Protein 4GYT (pdb70)

Radius of gyration: 22.04 Å; Cα contacts (8 Å, |Δi|>4): 494; chains: 2; bounding box: 44×70×43 Å

Sequence (354 aa):
SLHLPKYDDFVQSISVLALTMSGSELHGIMCGYLCAGADSSQGEAYIRALLNNKKDEQSRNALLSMFSVFSISQQQQMNNFDFEFEMLLPDDDESLVTRAQAFSEWCEGFTQGLTIAGVGMEQFYEEESQDALQHLMMEFAELDCCESLEVGEEDERALMEVSEYTRMMAVLRLHSDLVLHESLHLPKYDDFVQSISVLALTMSGSELHGIMCGYLCAGADSQGEAYIRALLNNKKDEQSRNALLSMFSVFSISQQQQMNNFDFEFEMLLPDDDESLVTRAQAFSEWCEGFTQGLTIAGVGMEQFYEEEESQDALQHLMEFAELDCESLEVGEEDERALMEVSEYTRMAVLRRLHSDLVLHE

InterPro domains:
  IPR011978 YgfB-like [PF03695] (15-178)
  IPR011978 YgfB-like [TIGR02292] (11-176)
  IPR036255 YgfB-like superfamily [G3DSA:1.20.120.740] (1-193)
  IPR036255 YgfB-like superfamily [SSF101327] (11-178)

CATH classification: 1.20.120.740

B-factor: mean 43.67, std 18.38, range [17.99, 118.32]

Secondary structure (DSSP, 8-state):
---PPPHHHHHHHHGGG--SS-HHHHHHHHHHHHHTT-HHHHHHHHHHTTTT--SHHHHHHHHHHHHHHHHHHHHHH-TTS--------TTS-HHHHHHHHHHHHHHHHHHHHHTT--GGG-S-HHHHHHHHHHHHHTT--TTT--SSHHHHHHHHHHHHHHHHHHHHHHHHHHH--/---PPPHHHHHHHTGGG--SS-HHHHHHHHHHHHHHT-HHHHHHHHHHTTTT--SHHHHHHHHHHHHHHHHHHHHHH-TTS--------TTS-HHHHHHHHHHHHHHHHHHHHHTT--GGG--SHHHHHHHHHHHHHHT--SSS--SSHHHHHHHHHHHHHHHHHHHHHHHHHHTT-

Foldseek 3Di:
DFDQDALVVLQVLQVVLVDPAGSLLLQLLLLLCLLLVVLVVSLVVLVVSLVPDDDPSSVSNSVSSVVNSVSQNCCLVPVVHDHDRRFHDPPDDQLRRLLSLLSNLVSNLVNNVVNPDDLVLFDDPLLNVLNVVSVVSNVDDSVVQDDDDVSVVVSVVVSVSNRVSSSVSSCRNVVDD/DFDADALVVLQVLQVVLVDPAGPLLLLLLLLLCLLQVNLVVSLVVLVCSSVPDDDDSSVSNSVSSVVSSVSQNCCLVPPVHDHDRNFHDPVDDQLRRLLSLLSSLVSNLVNNVVSPDDLVLFDDPVLNVLNVVSVVSNVDDSVPQDPDDVSVVVSVVVSVVNRVSSSVSSCRNVVVD

Nearest PDB structures (foldseek):
  4gyt-assembly1_B-2  TM=1.003E+00  e=4.173E-25  Legionella pneumophila subsp. pneumophila str. Philadelphia 1
  1izm-assembly1_A-2  TM=8.006E-01  e=6.031E-06  Haemophilus influenzae
  5d8s-assembly1_H-2  TM=2.651E-01  e=8.304E-01  Pseudomonas aeruginosa PAO1
  7viu-assembly1_A  TM=1.718E-01  e=1.168E+00  Equus caballus
  8w8z-assembly1_A  TM=2.093E-01  e=3.247E+00  Escherichia coli

Structure (mmCIF, N/CA/C/O backbone):
data_4GYT
#
_entry.id   4GYT
#
_cell.length_a   51.847
_cell.length_b   85.872
_cell.length_c   103.845
_cell.angle_alpha   90.00
_cell.angle_beta   90.00
_cell.angle_gamma   90.00
#
_symmetry.space_group_name_H-M   'P 21 21 21'
#
loop_
_entity.id
_entity.type
_entity.pdbx_description
1 polymer 'uncharacterized protein'
2 non-polymer 'SODIUM ION'
3 water water
#
loop_
_atom_site.group_PDB
_atom_site.id
_atom_site.type_symbol
_atom_site.label_atom_id
_atom_site.label_alt_id
_atom_site.label_comp_id
_atom_site.label_asym_id
_atom_site.label_entity_id
_atom_site.label_seq_id
_atom_site.pdbx_PDB_ins_code
_atom_site.Cartn_x
_atom_site.Cartn_y
_atom_site.Cartn_z
_atom_site.occupancy
_atom_site.B_iso_or_equiv
_atom_site.auth_seq_id
_atom_site.auth_comp_id
_atom_site.auth_asym_id
_atom_site.auth_atom_id
_atom_site.pdbx_PDB_model_num
ATOM 1 N N . SER A 1 8 ? 14.763 45.903 30.850 1.00 60.43 7 SER A N 1
ATOM 2 C CA . SER A 1 8 ? 14.813 45.351 29.505 1.00 57.31 7 SER A CA 1
ATOM 3 C C . SER A 1 8 ? 15.436 43.951 29.535 1.00 63.74 7 SER A C 1
ATOM 4 O O . SER A 1 8 ? 15.889 43.484 30.583 1.00 65.38 7 SER A O 1
ATOM 7 N N . LEU A 1 9 ? 15.452 43.287 28.385 1.00 58.59 8 LEU A N 1
ATOM 8 C CA . LEU A 1 9 ? 15.950 41.914 28.285 1.00 56.00 8 LEU A CA 1
ATOM 9 C C . LEU A 1 9 ? 16.163 41.570 26.833 1.00 49.59 8 LEU A C 1
ATOM 10 O O . LEU A 1 9 ? 15.197 41.348 26.094 1.00 51.85 8 LEU A O 1
ATOM 15 N N . HIS A 1 10 ? 17.423 41.464 26.438 1.00 42.06 9 HIS A N 1
ATOM 16 C CA . HIS A 1 10 ? 17.779 41.378 25.024 1.00 37.33 9 HIS A CA 1
ATOM 17 C C . HIS A 1 10 ? 18.418 40.073 24.571 1.00 36.51 9 HIS A C 1
ATOM 18 O O . HIS A 1 10 ? 19.101 39.399 25.328 1.00 41.69 9 HIS A O 1
ATOM 25 N N . LEU A 1 11 ? 18.166 39.719 23.316 1.00 30.72 10 LEU A N 1
ATOM 26 C CA . LEU A 1 11 ? 18.786 38.554 22.705 1.00 32.47 10 LEU A CA 1
ATOM 27 C C . LEU A 1 11 ? 20.289 38.804 22.638 1.00 32.53 10 LEU A C 1
ATOM 28 O O . LEU A 1 11 ? 20.713 39.950 22.636 1.00 32.82 10 LEU A O 1
ATOM 33 N N . PRO A 1 12 ? 21.091 37.736 22.585 1.00 31.45 11 PRO A N 1
ATOM 34 C CA . PRO A 1 12 ? 22.539 37.916 22.375 1.00 35.87 11 PRO A CA 1
ATOM 35 C C . PRO A 1 12 ? 22.843 38.473 20.969 1.00 34.48 11 PRO A C 1
ATOM 36 O O . PRO A 1 12 ? 21.980 38.370 20.084 1.00 34.24 11 PRO A O 1
ATOM 40 N N . LYS A 1 13 ? 24.058 38.990 20.756 1.00 34.72 12 LYS A N 1
ATOM 41 C CA . LYS A 1 13 ? 24.491 39.435 19.429 1.00 35.65 12 LYS A CA 1
ATOM 42 C C . LYS A 1 13 ? 24.366 38.257 18.444 1.00 34.84 12 LYS A C 1
ATOM 43 O O . LYS A 1 13 ? 24.555 37.093 18.817 1.00 32.48 12 LYS A O 1
ATOM 49 N N . TYR A 1 14 ? 24.052 38.548 17.192 1.00 35.86 13 TYR A N 1
ATOM 50 C CA . TYR A 1 14 ? 23.752 37.480 16.232 1.00 35.36 13 TYR A CA 1
ATOM 51 C C . TYR A 1 14 ? 24.966 36.559 16.079 1.00 33.12 13 TYR A C 1
ATOM 52 O O . TYR A 1 14 ? 24.839 35.329 16.174 1.00 33.42 13 TYR A O 1
ATOM 61 N N . ASP A 1 15 ? 26.134 37.147 15.839 1.00 35.39 14 ASP A N 1
ATOM 62 C CA . ASP A 1 15 ? 27.352 36.353 15.601 1.00 40.45 14 ASP A CA 1
ATOM 63 C C . ASP A 1 15 ? 27.801 35.563 16.839 1.00 40.65 14 ASP A C 1
ATOM 64 O O . ASP A 1 15 ? 28.383 34.483 16.704 1.00 39.92 14 ASP A O 1
ATOM 69 N N . ASP A 1 16 ? 27.525 36.073 18.038 1.00 38.91 15 ASP A N 1
ATOM 70 C CA . ASP A 1 16 ? 27.804 35.293 19.241 1.00 36.35 15 ASP A CA 1
ATOM 71 C C . ASP A 1 16 ? 26.933 34.052 19.243 1.00 33.59 15 ASP A C 1
ATOM 72 O O . ASP A 1 16 ? 27.410 32.940 19.497 1.00 36.64 15 ASP A O 1
ATOM 77 N N . PHE A 1 17 ? 25.654 34.213 18.960 1.00 33.27 16 PHE A N 1
ATOM 78 C CA . PHE A 1 17 ? 24.789 33.058 18.942 1.00 33.29 16 PHE A CA 1
ATOM 79 C C . PHE A 1 17 ? 25.255 32.037 17.893 1.00 37.86 16 PHE A C 1
ATOM 80 O O . PHE A 1 17 ? 25.380 30.843 18.184 1.00 33.94 16 PHE A O 1
ATOM 88 N N . VAL A 1 18 ? 25.520 32.510 16.685 1.00 30.29 17 VAL A N 1
ATOM 89 C CA . VAL A 1 18 ? 25.915 31.631 15.607 1.00 34.63 17 VAL A CA 1
ATOM 90 C C . VAL A 1 18 ? 27.170 30.819 15.961 1.00 39.46 17 VAL A C 1
ATOM 91 O O . VAL A 1 18 ? 27.184 29.588 15.808 1.00 36.37 17 VAL A O 1
ATOM 95 N N . GLN A 1 19 ? 28.185 31.488 16.488 1.00 42.81 18 GLN A N 1
ATOM 96 C CA . GLN A 1 19 ? 29.382 30.798 16.976 1.00 45.72 18 GLN A CA 1
ATOM 97 C C . GLN A 1 19 ? 29.054 29.783 18.079 1.00 39.44 18 GLN A C 1
ATOM 98 O O . GLN A 1 19 ? 29.641 28.697 18.142 1.00 40.53 18 GLN A O 1
ATOM 104 N N . SER A 1 20 ? 28.119 30.120 18.954 1.00 37.28 19 SER A N 1
ATOM 105 C CA . SER A 1 20 ? 27.866 29.249 20.088 1.00 35.21 19 SER A CA 1
ATOM 106 C C . SER A 1 20 ? 27.193 27.959 19.626 1.00 39.13 19 SER A C 1
ATOM 107 O O . SER A 1 20 ? 27.221 26.969 20.356 1.00 33.46 19 SER A O 1
ATOM 110 N N . ILE A 1 21 ? 26.584 27.954 18.434 1.00 35.21 20 ILE A N 1
ATOM 111 C CA . ILE A 1 21 ? 25.965 26.707 17.929 1.00 36.75 20 ILE A CA 1
ATOM 112 C C . ILE A 1 21 ? 26.714 26.041 16.767 1.00 39.90 20 ILE A C 1
ATOM 113 O O . ILE A 1 21 ? 26.240 25.024 16.197 1.00 39.44 20 ILE A O 1
ATOM 118 N N . SER A 1 22 ? 27.876 26.593 16.419 1.00 37.95 21 SER A N 1
ATOM 119 C CA . SER A 1 22 ? 28.583 26.132 15.227 1.00 44.21 21 SER A CA 1
ATOM 120 C C . SER A 1 22 ? 28.956 24.659 15.344 1.00 43.97 21 SER A C 1
ATOM 121 O O . SER A 1 22 ? 28.859 23.904 14.370 1.00 39.47 21 SER A O 1
ATOM 124 N N . VAL A 1 23 ? 29.371 24.248 16.537 1.00 40.77 22 VAL A N 1
ATOM 125 C CA . VAL A 1 23 ? 29.801 22.873 16.726 1.00 47.08 22 VAL A CA 1
ATOM 126 C C . VAL A 1 23 ? 28.708 21.864 16.352 1.00 44.37 22 VAL A C 1
ATOM 127 O O . VAL A 1 23 ? 29.016 20.737 15.961 1.00 41.22 22 VAL A O 1
ATOM 131 N N . LEU A 1 24 ? 27.444 22.264 16.459 1.00 41.03 23 LEU A N 1
ATOM 132 C CA . LEU A 1 24 ? 26.343 21.364 16.151 1.00 37.46 23 LEU A CA 1
ATOM 133 C C . LEU A 1 24 ? 26.224 21.073 14.661 1.00 41.67 23 LEU A C 1
ATOM 134 O O . LEU A 1 24 ? 25.424 20.224 14.259 1.00 37.32 23 LEU A O 1
ATOM 139 N N . ALA A 1 25 ? 27.000 21.785 13.849 1.00 39.55 24 ALA A N 1
ATOM 140 C CA . ALA A 1 25 ? 26.905 21.678 12.401 1.00 41.03 24 ALA A CA 1
ATOM 141 C C . ALA A 1 25 ? 25.464 21.557 11.941 1.00 37.62 24 ALA A C 1
ATOM 142 O O . ALA A 1 25 ? 25.113 20.642 11.225 1.00 40.42 24 ALA A O 1
ATOM 144 N N . LEU A 1 26 ? 24.621 22.492 12.338 1.00 34.75 25 LEU A N 1
ATOM 145 C CA . LEU A 1 26 ? 23.230 22.472 11.905 1.00 35.72 25 LEU A CA 1
ATOM 146 C C . LEU A 1 26 ? 23.097 22.819 10.442 1.00 40.31 25 LEU A C 1
ATOM 147 O O . LEU A 1 26 ? 23.969 23.464 9.856 1.00 41.95 25 LEU A O 1
ATOM 152 N N . THR A 1 27 ? 21.965 22.399 9.882 1.00 48.92 26 THR A N 1
ATOM 153 C CA . THR A 1 27 ? 21.645 22.603 8.472 1.00 59.34 26 THR A CA 1
ATOM 154 C C . THR A 1 27 ? 20.986 23.971 8.201 1.00 52.57 26 THR A C 1
ATOM 155 O O . THR A 1 27 ? 20.590 24.255 7.091 1.00 50.78 26 THR A O 1
ATOM 159 N N . MET A 1 28 ? 20.824 24.795 9.213 1.00 44.45 27 MET A N 1
ATOM 160 C CA . MET A 1 28 ? 20.066 26.024 9.018 1.00 34.83 27 MET A CA 1
ATOM 161 C C . MET A 1 28 ? 20.778 27.178 9.696 1.00 32.60 27 MET A C 1
ATOM 162 O O . MET A 1 28 ? 21.689 26.983 10.476 1.00 34.93 27 MET A O 1
ATOM 167 N N . SER A 1 29 ? 20.349 28.387 9.386 1.00 32.65 28 SER A N 1
ATOM 168 C CA . SER A 1 29 ? 20.977 29.579 9.941 1.00 29.85 28 SER A CA 1
ATOM 169 C C . SER A 1 29 ? 20.488 29.822 11.368 1.00 26.32 28 SER A C 1
ATOM 170 O O . SER A 1 29 ? 19.466 29.262 11.810 1.00 23.76 28 SER A O 1
ATOM 173 N N . GLY A 1 30 ? 21.243 30.627 12.118 1.00 28.57 29 GLY A N 1
ATOM 174 C CA . GLY A 1 30 ? 20.777 31.100 13.408 1.00 27.02 29 GLY A CA 1
ATOM 175 C C . GLY A 1 30 ? 19.382 31.683 13.343 1.00 26.53 29 GLY A C 1
ATOM 176 O O . GLY A 1 30 ? 18.549 31.437 14.238 1.00 26.28 29 GLY A O 1
ATOM 177 N N . SER A 1 31 ? 19.135 32.480 12.304 1.00 24.43 30 SER A N 1
ATOM 178 C CA . SER A 1 31 ? 17.846 33.135 12.134 1.00 23.01 30 SER A CA 1
ATOM 179 C C . SER A 1 31 ? 16.762 32.112 11.893 1.00 21.71 30 SER A C 1
ATOM 180 O O . SER A 1 31 ? 15.697 32.222 12.467 1.00 24.27 30 SER A O 1
ATOM 183 N N . GLU A 1 32 ? 17.014 31.100 11.065 1.00 22.86 31 GLU A N 1
ATOM 184 C CA . GLU A 1 32 ? 15.996 30.083 10.840 1.00 24.76 31 GLU A CA 1
ATOM 185 C C . GLU A 1 32 ? 15.673 29.383 12.128 1.00 27.27 31 GLU A C 1
ATOM 186 O O . GLU A 1 32 ? 14.490 29.122 12.439 1.00 24.66 31 GLU A O 1
ATOM 192 N N . LEU A 1 33 ? 16.721 29.063 12.878 1.00 27.17 32 LEU A N 1
ATOM 193 C CA . LEU A 1 33 ? 16.557 28.385 14.133 1.00 22.44 32 LEU A CA 1
ATOM 194 C C . LEU A 1 33 ? 15.747 29.239 15.105 1.00 23.32 32 LEU A C 1
ATOM 195 O O . LEU A 1 33 ? 14.842 28.757 15.767 1.00 23.16 32 LEU A O 1
ATOM 200 N N . HIS A 1 34 ? 16.047 30.527 15.179 1.00 22.67 33 HIS A N 1
ATOM 201 C CA . HIS A 1 34 ? 15.270 31.374 16.037 1.00 24.89 33 HIS A CA 1
ATOM 202 C C . HIS A 1 34 ? 13.800 31.450 15.580 1.00 21.89 33 HIS A C 1
ATOM 203 O O . HIS A 1 34 ? 12.905 31.449 16.419 1.00 20.31 33 HIS A O 1
ATOM 210 N N . GLY A 1 35 ? 13.551 31.511 14.276 1.00 23.89 34 GLY A N 1
ATOM 211 C CA . GLY A 1 35 ? 12.189 31.496 13.745 1.00 23.57 34 GLY A CA 1
ATOM 212 C C . GLY A 1 35 ? 11.454 30.226 14.180 1.00 26.54 34 GLY A C 1
ATOM 213 O O . GLY A 1 35 ? 10.299 30.267 14.599 1.00 20.29 34 GLY A O 1
ATOM 214 N N . ILE A 1 36 ? 12.123 29.094 14.090 1.00 22.75 35 ILE A N 1
ATOM 215 C CA . ILE A 1 36 ? 11.533 27.841 14.587 1.00 22.34 35 ILE A CA 1
ATOM 216 C C . ILE A 1 36 ? 11.119 27.911 16.071 1.00 21.40 35 ILE A C 1
ATOM 217 O O . ILE A 1 36 ? 9.974 27.593 16.430 1.00 20.72 35 ILE A O 1
ATOM 222 N N . MET A 1 37 ? 12.033 28.381 16.919 1.00 21.60 36 MET A N 1
ATOM 223 C CA . MET A 1 37 ? 11.760 28.541 18.335 1.00 22.59 36 MET A CA 1
ATOM 224 C C . MET A 1 37 ? 10.534 29.410 18.542 1.00 20.12 36 MET A C 1
ATOM 225 O O . MET A 1 37 ? 9.678 29.110 19.395 1.00 22.23 36 MET A O 1
ATOM 230 N N . CYS A 1 38 ? 10.460 30.514 17.798 1.00 20.26 37 CYS A N 1
ATOM 231 C CA . CYS A 1 38 ? 9.377 31.463 17.982 1.00 19.01 37 CYS A CA 1
ATOM 232 C C . CYS A 1 38 ? 8.023 30.922 17.484 1.00 18.01 37 CYS A C 1
ATOM 233 O O . CYS A 1 38 ? 6.973 31.313 17.984 1.00 24.10 37 CYS A O 1
ATOM 236 N N . GLY A 1 39 ? 8.081 30.043 16.495 1.00 19.39 38 GLY A N 1
ATOM 237 C CA . GLY A 1 39 ? 6.924 29.271 16.035 1.00 23.19 38 GLY A CA 1
ATOM 238 C C . GLY A 1 39 ? 6.347 28.425 17.157 1.00 27.26 38 GLY A C 1
ATOM 239 O O . GLY A 1 39 ? 5.141 28.473 17.404 1.00 22.65 38 GLY A O 1
ATOM 240 N N . TYR A 1 40 ? 7.191 27.659 17.859 1.00 27.89 39 TYR A N 1
ATOM 241 C CA . TYR A 1 40 ? 6.701 26.869 18.987 1.00 21.78 39 TYR A CA 1
ATOM 242 C C . TYR A 1 40 ? 6.136 27.797 20.055 1.00 23.08 39 TYR A C 1
ATOM 243 O O . TYR A 1 40 ? 5.073 27.536 20.615 1.00 22.47 39 TYR A O 1
ATOM 252 N N . LEU A 1 41 ? 6.853 28.876 20.351 1.00 23.77 40 LEU A N 1
ATOM 253 C CA . LEU A 1 41 ? 6.438 29.773 21.434 1.00 23.67 40 LEU A CA 1
ATOM 254 C C . LEU A 1 41 ? 5.134 30.508 21.094 1.00 21.75 40 LEU A C 1
ATOM 255 O O . LEU A 1 41 ? 4.275 30.692 21.966 1.00 25.02 40 LEU A O 1
ATOM 260 N N . CYS A 1 42 ? 5.023 30.973 19.852 1.00 22.24 41 CYS A N 1
ATOM 261 C CA . CYS A 1 42 ? 3.766 31.601 19.374 1.00 26.35 41 CYS A CA 1
ATOM 262 C C . CYS A 1 42 ? 2.577 30.648 19.611 1.00 27.17 41 CYS A C 1
ATOM 263 O O . CYS A 1 42 ? 1.560 31.060 20.116 1.00 28.55 41 CYS A O 1
ATOM 266 N N . ALA A 1 43 ? 2.752 29.365 19.322 1.00 27.64 42 ALA A N 1
ATOM 267 C CA . ALA A 1 43 ? 1.669 28.386 19.481 1.00 30.62 42 ALA A CA 1
ATOM 268 C C . ALA A 1 43 ? 1.461 28.005 20.926 1.00 27.75 42 ALA A C 1
ATOM 269 O O . ALA A 1 43 ? 0.561 27.252 21.208 1.00 32.16 42 ALA A O 1
ATOM 271 N N . GLY A 1 44 ? 2.278 28.530 21.834 1.00 28.38 43 GLY A N 1
ATOM 272 C CA . GLY A 1 44 ? 2.247 28.113 23.221 1.00 31.45 43 GLY A CA 1
ATOM 273 C C . GLY A 1 44 ? 2.728 26.671 23.420 1.00 33.45 43 GLY A C 1
ATOM 274 O O . GLY A 1 44 ? 2.379 26.022 24.402 1.00 31.38 43 GLY A O 1
ATOM 275 N N . ALA A 1 45 ? 3.509 26.144 22.477 1.00 27.94 44 ALA A N 1
ATOM 276 C CA . ALA A 1 45 ? 4.047 24.797 22.627 1.00 27.71 44 ALA A CA 1
ATOM 277 C C . ALA A 1 45 ? 5.466 24.866 23.186 1.00 31.21 44 ALA A C 1
ATOM 278 O O . ALA A 1 45 ? 6.432 24.388 22.560 1.00 26.80 44 ALA A O 1
ATOM 280 N N . ASP A 1 46 ? 5.571 25.447 24.380 1.00 24.08 45 ASP A N 1
ATOM 281 C CA . ASP A 1 46 ? 6.865 25.728 25.017 1.00 27.70 45 ASP A CA 1
ATOM 282 C C . ASP A 1 46 ? 7.673 24.444 25.248 1.00 30.06 45 ASP A C 1
ATOM 283 O O . ASP A 1 46 ? 8.845 24.347 24.860 1.00 24.09 45 ASP A O 1
ATOM 288 N N A SER A 1 47 ? 7.036 23.456 25.851 0.61 27.58 46 SER A N 1
ATOM 289 N N B SER A 1 47 ? 7.069 23.459 25.900 0.39 27.83 46 SER A N 1
ATOM 290 C CA A SER A 1 47 ? 7.720 22.209 26.192 0.61 27.03 46 SER A CA 1
ATOM 291 C CA B SER A 1 47 ? 7.794 22.219 26.173 0.39 27.23 46 SER A CA 1
ATOM 292 C C A SER A 1 47 ? 8.163 21.431 24.943 0.61 26.46 46 SER A C 1
ATOM 293 C C B SER A 1 47 ? 8.273 21.594 24.861 0.39 26.59 46 SER A C 1
ATOM 294 O O A SER A 1 47 ? 9.189 20.772 24.952 0.61 29.71 46 SER A O 1
ATOM 295 O O B SER A 1 47 ? 9.426 21.206 24.739 0.39 31.76 46 SER A O 1
ATOM 300 N N . GLN A 1 48 ? 7.393 21.549 23.870 1.00 23.01 47 GLN A N 1
ATOM 301 C CA . GLN A 1 48 ? 7.720 20.968 22.585 1.00 25.37 47 GLN A CA 1
ATOM 302 C C . GLN A 1 48 ? 8.882 21.654 21.929 1.00 25.53 47 GLN A C 1
ATOM 303 O O . GLN A 1 48 ? 9.728 20.989 21.295 1.00 27.05 47 GLN A O 1
ATOM 309 N N . GLY A 1 49 ? 8.970 22.973 22.097 1.00 25.44 48 GLY A N 1
ATOM 310 C CA . GLY A 1 49 ? 10.126 23.676 21.630 1.00 17.99 48 GLY A CA 1
ATOM 311 C C . GLY A 1 49 ? 11.398 23.239 22.337 1.00 18.37 48 GLY A C 1
ATOM 312 O O . GLY A 1 49 ? 12.464 23.100 21.700 1.00 21.67 48 GLY A O 1
ATOM 313 N N . GLU A 1 50 ? 11.308 23.044 23.638 1.00 19.34 49 GLU A N 1
ATOM 314 C CA . GLU A 1 50 ? 12.458 22.635 24.439 1.00 26.04 49 GLU A CA 1
ATOM 315 C C . GLU A 1 50 ? 12.936 21.257 24.018 1.00 24.49 49 GLU A C 1
ATOM 316 O O . GLU A 1 50 ? 14.134 20.993 23.959 1.00 23.52 49 GLU A O 1
ATOM 322 N N . ALA A 1 51 ? 11.988 20.376 23.763 1.00 25.03 50 ALA A N 1
ATOM 323 C CA . ALA A 1 51 ? 12.289 19.025 23.321 1.00 28.85 50 ALA A CA 1
ATOM 324 C C . ALA A 1 51 ? 12.973 19.059 21.963 1.00 28.91 50 ALA A C 1
ATOM 325 O O . ALA A 1 51 ? 13.918 18.315 21.726 1.00 27.90 50 ALA A O 1
ATOM 327 N N . TYR A 1 52 ? 12.532 19.942 21.082 1.00 25.27 51 TYR A N 1
ATOM 328 C CA . TYR A 1 52 ? 13.155 20.086 19.769 1.00 23.17 51 TYR A CA 1
ATOM 329 C C . TYR A 1 52 ? 14.623 20.531 19.879 1.00 27.44 51 TYR A C 1
ATOM 330 O O . TYR A 1 52 ? 15.526 19.992 19.223 1.00 27.79 51 TYR A O 1
ATOM 339 N N . ILE A 1 53 ? 14.866 21.493 20.745 1.00 25.50 52 ILE A N 1
ATOM 340 C CA . ILE A 1 53 ? 16.215 21.955 20.973 1.00 22.79 52 ILE A CA 1
ATOM 341 C C . ILE A 1 53 ? 17.072 20.839 21.517 1.00 21.73 52 ILE A C 1
ATOM 342 O O . ILE A 1 53 ? 18.171 20.642 21.024 1.00 26.65 52 ILE A O 1
ATOM 347 N N . ARG A 1 54 ? 16.579 20.092 22.510 1.00 28.80 53 ARG A N 1
ATOM 348 C CA . ARG A 1 54 ? 17.315 18.931 23.001 1.00 31.32 53 ARG A CA 1
ATOM 349 C C . ARG A 1 54 ? 17.677 17.978 21.857 1.00 31.07 53 ARG A C 1
ATOM 350 O O . ARG A 1 54 ? 18.799 17.480 21.760 1.00 32.42 53 ARG A O 1
ATOM 358 N N . ALA A 1 55 ? 16.705 17.724 20.992 1.00 29.35 54 ALA A N 1
ATOM 359 C CA . ALA A 1 55 ? 16.885 16.765 19.908 1.00 29.06 54 ALA A CA 1
ATOM 360 C C . ALA A 1 55 ? 17.962 17.178 18.927 1.00 28.20 54 ALA A C 1
ATOM 361 O O . ALA A 1 55 ? 18.599 16.309 18.333 1.00 28.89 54 ALA A O 1
ATOM 363 N N . LEU A 1 56 ? 18.206 18.494 18.766 1.00 28.89 55 LEU A N 1
ATOM 364 C CA . LEU A 1 56 ? 19.238 18.949 17.854 1.00 28.12 55 LEU A CA 1
ATOM 365 C C . LEU A 1 56 ? 20.594 18.443 18.291 1.00 31.35 55 LEU A C 1
ATOM 366 O O . LEU A 1 56 ? 21.529 18.431 17.502 1.00 31.92 55 LEU A O 1
ATOM 371 N N . LEU A 1 57 ? 20.747 18.033 19.547 1.00 36.55 56 LEU A N 1
ATOM 372 C CA . LEU A 1 57 ? 22.066 17.518 19.936 1.00 34.11 56 LEU A CA 1
ATOM 373 C C . LEU A 1 57 ? 22.322 16.080 19.486 1.00 35.28 56 LEU A C 1
ATOM 374 O O . LEU A 1 57 ? 23.414 15.585 19.633 1.00 38.95 56 LEU A O 1
ATOM 379 N N . ASN A 1 58 ? 21.315 15.409 18.937 1.00 36.01 57 ASN A N 1
ATOM 380 C CA . ASN A 1 58 ? 21.414 13.987 18.636 1.00 37.25 57 ASN A CA 1
ATOM 381 C C . ASN A 1 58 ? 22.167 13.187 19.717 1.00 40.29 57 ASN A C 1
ATOM 382 O O . ASN A 1 58 ? 23.133 12.484 19.443 1.00 49.70 57 ASN A O 1
ATOM 387 N N . ASN A 1 59 ? 21.673 13.291 20.949 1.00 44.41 58 ASN A N 1
ATOM 388 C CA . ASN A 1 59 ? 22.216 12.580 22.095 1.00 50.55 58 ASN A CA 1
ATOM 389 C C . ASN A 1 59 ? 23.664 12.865 22.456 1.00 45.48 58 ASN A C 1
ATOM 390 O O . ASN A 1 59 ? 24.197 12.195 23.338 1.00 51.73 58 ASN A O 1
ATOM 395 N N . LYS A 1 60 ? 24.321 13.822 21.814 1.00 41.95 59 LYS A N 1
ATOM 396 C CA . LYS A 1 60 ? 25.750 14.018 22.104 1.00 47.40 59 LYS A CA 1
ATOM 397 C C . LYS A 1 60 ? 25.896 14.653 23.467 1.00 44.86 59 LYS A C 1
ATOM 398 O O . LYS A 1 60 ? 25.080 15.489 23.855 1.00 43.68 59 LYS A O 1
ATOM 404 N N . LYS A 1 61 ? 26.936 14.286 24.189 1.00 57.40 60 LYS A N 1
ATOM 405 C CA . LYS A 1 61 ? 27.066 14.706 25.586 1.00 63.00 60 LYS A CA 1
ATOM 406 C C . LYS A 1 61 ? 28.375 15.420 25.937 1.00 65.02 60 LYS A C 1
ATOM 407 O O . LYS A 1 61 ? 28.587 15.782 27.090 1.00 69.12 60 LYS A O 1
ATOM 413 N N . ASP A 1 62 ? 29.243 15.637 24.957 1.00 55.97 61 ASP A N 1
ATOM 414 C CA . ASP A 1 62 ? 30.487 16.378 25.200 1.00 57.56 61 ASP A CA 1
ATOM 415 C C . ASP A 1 62 ? 30.191 17.834 25.604 1.00 57.56 61 ASP A C 1
ATOM 416 O O . ASP A 1 62 ? 29.063 18.317 25.448 1.00 55.26 61 ASP A O 1
ATOM 421 N N . GLU A 1 63 ? 31.225 18.525 26.084 1.00 53.21 62 GLU A N 1
ATOM 422 C CA . GLU A 1 63 ? 31.101 19.849 26.681 1.00 56.47 62 GLU A CA 1
ATOM 423 C C . GLU A 1 63 ? 30.729 20.941 25.673 1.00 51.34 62 GLU A C 1
ATOM 424 O O . GLU A 1 63 ? 29.970 21.861 26.003 1.00 49.71 62 GLU A O 1
ATOM 430 N N . GLN A 1 64 ? 31.275 20.865 24.459 1.00 47.39 63 GLN A N 1
ATOM 431 C CA . GLN A 1 64 ? 30.922 21.817 23.412 1.00 50.04 63 GLN A CA 1
ATOM 432 C C . GLN A 1 64 ? 29.433 21.714 23.066 1.00 42.61 63 GLN A C 1
ATOM 433 O O . GLN A 1 64 ? 28.691 22.696 23.089 1.00 46.41 63 GLN A O 1
ATOM 439 N N . SER A 1 65 ? 28.995 20.502 22.744 1.00 40.71 64 SER A N 1
ATOM 440 C CA . SER A 1 65 ? 27.593 20.271 22.450 1.00 39.06 64 SER A CA 1
ATOM 441 C C . SER A 1 65 ? 26.730 20.747 23.606 1.00 39.24 64 SER A C 1
ATOM 442 O O . SER A 1 65 ? 25.690 21.381 23.409 1.00 37.27 64 SER A O 1
ATOM 445 N N . ARG A 1 66 ? 27.163 20.430 24.818 1.00 43.07 65 ARG A N 1
ATOM 446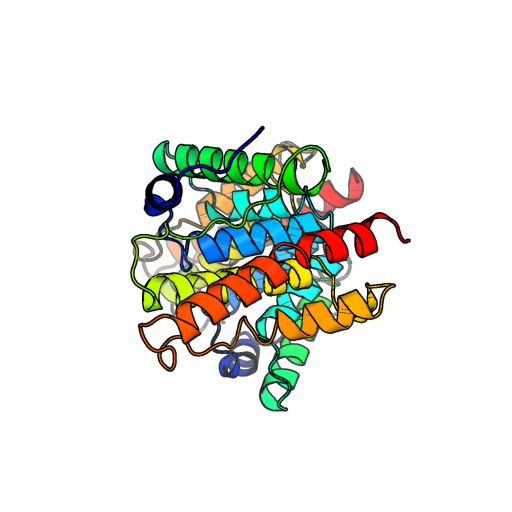 C CA . ARG A 1 66 ? 26.443 20.850 26.007 1.00 43.55 65 ARG A CA 1
ATOM 447 C C . ARG A 1 66 ? 26.378 22.378 26.096 1.00 42.04 65 ARG A C 1
ATOM 448 O O . ARG A 1 66 ? 25.333 22.932 26.433 1.00 42.12 65 ARG A O 1
ATOM 456 N N . ASN A 1 67 ? 27.476 23.065 25.790 1.00 37.24 66 ASN A N 1
ATOM 457 C CA . ASN A 1 67 ? 27.481 24.523 25.879 1.00 36.03 66 ASN A CA 1
ATOM 458 C C . ASN A 1 67 ? 26.577 25.114 24.806 1.00 38.00 66 ASN A C 1
ATOM 459 O O . ASN A 1 67 ? 25.860 26.101 25.046 1.00 46.96 66 ASN A O 1
ATOM 464 N N . ALA A 1 68 ? 26.566 24.481 23.635 1.00 37.30 67 ALA A N 1
ATOM 465 C CA . ALA A 1 68 ? 25.627 24.855 22.595 1.00 31.76 67 ALA A CA 1
ATOM 466 C C . ALA A 1 68 ? 24.168 24.759 23.066 1.00 33.79 67 ALA A C 1
ATOM 467 O O . ALA A 1 68 ? 23.342 25.656 22.786 1.00 29.78 67 ALA A O 1
ATOM 469 N N . LEU A 1 69 ? 23.854 23.694 23.793 1.00 29.67 68 LEU A N 1
ATOM 470 C CA . LEU A 1 69 ? 22.497 23.444 24.250 1.00 30.48 68 LEU A CA 1
ATOM 471 C C . LEU A 1 69 ? 22.117 24.549 25.223 1.00 34.85 68 LEU A C 1
ATOM 472 O O . LEU A 1 69 ? 21.001 25.076 25.174 1.00 28.38 68 LEU A O 1
ATOM 477 N N . LEU A 1 70 ? 23.038 24.900 26.104 1.00 34.94 69 LEU A N 1
ATOM 478 C CA . LEU A 1 70 ? 22.751 25.905 27.119 1.00 31.51 69 LEU A CA 1
ATOM 479 C C . LEU A 1 70 ? 22.499 27.258 26.446 1.00 34.18 69 LEU A C 1
ATOM 480 O O . LEU A 1 70 ? 21.622 28.019 26.857 1.00 30.41 69 LEU A O 1
ATOM 485 N N . SER A 1 71 ? 23.235 27.538 25.383 1.00 26.42 70 SER A N 1
ATOM 486 C CA . SER A 1 71 ? 23.038 28.782 24.668 1.00 34.23 70 SER A CA 1
ATOM 487 C C . SER A 1 71 ? 21.673 28.858 23.953 1.00 31.41 70 SER A C 1
ATOM 488 O O . SER A 1 71 ? 21.001 29.907 23.989 1.00 27.09 70 SER A O 1
ATOM 491 N N . MET A 1 72 ? 21.256 27.765 23.313 1.00 24.64 71 MET A N 1
ATOM 492 C CA . MET A 1 72 ? 19.969 27.695 22.656 1.00 23.37 71 MET A CA 1
ATOM 493 C C . MET A 1 72 ? 18.838 27.840 23.682 1.00 29.25 71 MET A C 1
ATOM 494 O O . MET A 1 72 ? 17.851 28.559 23.425 1.00 29.40 71 MET A O 1
ATOM 499 N N . PHE A 1 73 ? 18.981 27.178 24.832 1.00 28.03 72 PHE A N 1
ATOM 500 C CA . PHE A 1 73 ? 18.016 27.344 25.937 1.00 28.45 72 PHE A CA 1
ATOM 501 C C . PHE A 1 73 ? 17.932 28.787 26.456 1.00 28.84 72 PHE A C 1
ATOM 502 O O . PHE A 1 73 ? 16.842 29.258 26.762 1.00 25.75 72 PHE A O 1
ATOM 510 N N . SER A 1 74 ? 19.068 29.469 26.583 1.00 27.42 73 SER A N 1
ATOM 511 C CA . SER A 1 74 ? 19.074 30.876 26.995 1.00 29.32 73 SER A CA 1
ATOM 512 C C . SER A 1 74 ? 18.303 31.743 25.994 1.00 24.13 73 SER A C 1
ATOM 513 O O . SER A 1 74 ? 17.477 32.554 26.370 1.00 27.55 73 SER A O 1
ATOM 516 N N . VAL A 1 75 ? 18.565 31.551 24.710 1.00 27.04 74 VAL A N 1
ATOM 517 C CA . VAL A 1 75 ? 17.801 32.250 23.691 1.00 27.77 74 VAL A CA 1
ATOM 518 C C . VAL A 1 75 ? 16.327 31.906 23.733 1.00 28.28 74 VAL A C 1
ATOM 519 O O . VAL A 1 75 ? 15.476 32.795 23.622 1.00 26.90 74 VAL A O 1
ATOM 523 N N . PHE A 1 76 ? 15.992 30.624 23.878 1.00 25.39 75 PHE A N 1
ATOM 524 C CA . PHE A 1 76 ? 14.579 30.226 23.922 1.00 25.30 75 PHE A CA 1
ATOM 525 C C . PHE A 1 76 ? 13.895 30.924 25.090 1.00 23.35 75 PHE A C 1
ATOM 526 O O . PHE A 1 76 ? 12.760 31.408 24.981 1.00 24.60 75 PHE A O 1
ATOM 534 N N . SER A 1 77 ? 14.582 30.971 26.227 1.00 23.11 76 SER A N 1
ATOM 535 C CA . SER A 1 77 ? 13.978 31.539 27.434 1.00 28.27 76 SER A CA 1
ATOM 536 C C . SER A 1 77 ? 13.804 33.062 27.302 1.00 25.73 76 SER A C 1
ATOM 537 O O . SER A 1 77 ? 12.792 33.598 27.732 1.00 25.25 76 SER A O 1
ATOM 540 N N . ILE A 1 78 ? 14.761 33.752 26.683 1.00 25.70 77 ILE A N 1
ATOM 541 C CA . ILE A 1 78 ? 14.623 35.190 26.425 1.00 27.74 77 ILE A CA 1
ATOM 542 C C . ILE A 1 78 ? 13.432 35.454 25.512 1.00 27.45 77 ILE A C 1
ATOM 543 O O . ILE A 1 78 ? 12.589 36.314 25.825 1.00 26.10 77 ILE A O 1
ATOM 548 N N . SER A 1 79 ? 13.323 34.671 24.425 1.00 25.43 78 SER A N 1
ATOM 549 C CA . SER A 1 79 ? 12.195 34.760 23.505 1.00 23.23 78 SER A CA 1
ATOM 550 C C . SER A 1 79 ? 10.829 34.474 24.144 1.00 22.45 78 SER A C 1
ATOM 551 O O . SER A 1 79 ? 9.836 35.144 23.853 1.00 21.21 78 SER A O 1
ATOM 554 N N A GLN A 1 80 ? 10.804 33.464 24.999 0.52 23.61 79 GLN A N 1
ATOM 555 N N B GLN A 1 80 ? 10.778 33.471 25.008 0.48 23.28 79 GLN A N 1
ATOM 556 C CA A GLN A 1 80 ? 9.626 33.069 25.742 0.52 25.89 79 GLN A CA 1
ATOM 557 C CA B GLN A 1 80 ? 9.551 33.123 25.703 0.48 25.13 79 GLN A CA 1
ATOM 558 C C A GLN A 1 80 ? 9.147 34.254 26.578 0.52 26.32 79 GLN A C 1
ATOM 559 C C B GLN A 1 80 ? 9.123 34.296 26.573 0.48 26.13 79 GLN A C 1
ATOM 560 O O A GLN A 1 80 ? 7.975 34.556 26.606 0.52 24.23 79 GLN A O 1
ATOM 561 O O B GLN A 1 80 ? 7.958 34.625 26.633 0.48 24.11 79 GLN A O 1
ATOM 572 N N . GLN A 1 81 ? 10.073 34.926 27.255 1.00 25.07 80 GLN A N 1
ATOM 573 C CA . GLN A 1 81 ? 9.747 36.068 28.072 1.00 26.03 80 GLN A CA 1
ATOM 574 C C . GLN A 1 81 ? 9.320 37.289 27.241 1.00 25.98 80 GLN A C 1
ATOM 575 O O . GLN A 1 81 ? 8.379 37.981 27.602 1.00 28.90 80 GLN A O 1
ATOM 581 N N . GLN A 1 82 ? 9.993 37.531 26.137 1.00 26.22 81 GLN A N 1
ATOM 582 C CA . GLN A 1 82 ? 9.653 38.656 25.303 1.00 26.85 81 GLN A CA 1
ATOM 583 C C . GLN A 1 82 ? 8.291 38.433 24.681 1.00 26.91 81 GLN A C 1
ATOM 584 O O . GLN A 1 82 ? 7.509 39.340 24.567 1.00 29.59 81 GLN A O 1
ATOM 590 N N . MET A 1 83 ? 7.971 37.205 24.312 1.00 27.76 82 MET A N 1
ATOM 591 C CA . MET A 1 83 ? 6.705 36.980 23.644 1.00 30.10 82 MET A CA 1
ATOM 592 C C . MET A 1 83 ? 5.542 36.947 24.613 1.00 28.03 82 MET A C 1
ATOM 593 O O . MET A 1 83 ? 4.418 37.215 24.209 1.00 29.37 82 MET A O 1
ATOM 598 N N . ASN A 1 84 ? 5.811 36.606 25.875 1.00 23.30 83 ASN A N 1
ATOM 599 C CA . ASN A 1 84 ? 4.779 36.452 26.881 1.00 24.25 83 ASN A CA 1
ATOM 600 C C . ASN A 1 84 ? 4.629 37.615 27.910 1.00 30.25 83 ASN A C 1
ATOM 601 O O . ASN A 1 84 ? 3.763 37.576 28.769 1.00 37.67 83 ASN A O 1
ATOM 606 N N . ASN A 1 85 ? 5.459 38.650 27.790 1.00 27.05 84 ASN A N 1
ATOM 607 C CA . ASN A 1 85 ? 5.421 39.776 28.729 1.00 27.70 84 ASN A CA 1
ATOM 608 C C . ASN A 1 85 ? 5.420 41.076 27.934 1.00 32.25 84 ASN A C 1
ATOM 609 O O . ASN A 1 85 ? 6.413 41.416 27.288 1.00 29.00 84 ASN A O 1
ATOM 614 N N . PHE A 1 86 ? 4.307 41.792 27.950 1.00 29.91 85 PHE A N 1
ATOM 615 C CA . PHE A 1 86 ? 4.221 43.070 27.232 1.00 32.22 85 PHE A CA 1
ATOM 616 C C . PHE A 1 86 ? 5.244 44.112 27.722 1.00 31.38 85 PHE A C 1
ATOM 617 O O . PHE A 1 86 ? 5.488 45.122 27.065 1.00 32.07 85 PHE A O 1
ATOM 625 N N . ASP A 1 87 ? 5.822 43.889 28.891 1.00 35.17 86 ASP A N 1
ATOM 626 C CA . ASP A 1 87 ? 6.798 44.831 29.421 1.00 37.91 86 ASP A CA 1
ATOM 627 C C . ASP A 1 87 ? 8.145 44.697 28.701 1.00 36.00 86 ASP A C 1
ATOM 628 O O . ASP A 1 87 ? 9.012 45.529 28.866 1.00 38.53 86 ASP A O 1
ATOM 633 N N . PHE A 1 88 ? 8.312 43.668 27.878 1.00 32.45 87 PHE A N 1
ATOM 634 C CA . PHE A 1 88 ? 9.582 43.452 27.192 1.00 32.25 87 PHE A CA 1
ATOM 635 C C . PHE A 1 88 ? 9.381 43.426 25.687 1.00 37.46 87 PHE A C 1
ATOM 636 O O . PHE A 1 88 ? 8.570 42.636 25.179 1.00 41.45 87 PHE A O 1
ATOM 644 N N . GLU A 1 89 ? 10.193 44.190 24.968 1.00 31.44 88 GLU A N 1
ATOM 645 C CA . GLU A 1 89 ? 10.149 44.204 23.508 1.00 33.17 88 GLU A CA 1
ATOM 646 C C . GLU A 1 89 ? 10.612 42.886 22.889 1.00 29.59 88 GLU A C 1
ATOM 647 O O . GLU A 1 89 ? 11.694 42.344 23.184 1.00 29.71 88 GLU A O 1
ATOM 653 N N . PHE A 1 90 ? 9.772 42.394 21.996 1.00 28.37 89 PHE A N 1
ATOM 654 C CA . PHE A 1 90 ? 10.051 41.239 21.192 1.00 24.73 89 PHE A CA 1
ATOM 655 C C . PHE A 1 90 ? 11.046 41.508 20.062 1.00 24.56 89 PHE A C 1
ATOM 656 O O . PHE A 1 90 ? 10.908 42.483 19.297 1.00 25.13 89 PHE A O 1
ATOM 664 N N . GLU A 1 91 ? 12.048 40.642 19.948 1.00 25.13 90 GLU A N 1
ATOM 665 C CA . GLU A 1 91 ? 13.108 40.803 18.942 1.00 27.00 90 GLU A CA 1
ATOM 666 C C . GLU A 1 91 ? 13.190 39.575 18.052 1.00 30.25 90 GLU A C 1
ATOM 667 O O . GLU A 1 91 ? 12.945 38.451 18.525 1.00 24.95 90 GLU A O 1
ATOM 673 N N . MET A 1 92 ? 13.550 39.770 16.781 1.00 29.53 91 MET A N 1
ATOM 674 C CA . MET A 1 92 ? 13.881 38.644 15.891 1.00 29.00 91 MET A CA 1
ATOM 675 C C . MET A 1 92 ? 15.396 38.535 15.809 1.00 27.14 91 MET A C 1
ATOM 676 O O . MET A 1 92 ? 16.068 39.527 15.657 1.00 26.06 91 MET A O 1
ATOM 681 N N . LEU A 1 93 ? 15.954 37.332 15.942 1.00 27.11 92 LEU A N 1
ATOM 682 C CA . LEU A 1 93 ? 17.401 37.166 15.913 1.00 28.60 92 LEU A CA 1
ATOM 683 C C . LEU A 1 93 ? 17.924 37.158 14.469 1.00 30.65 92 LEU A C 1
ATOM 684 O O . LEU A 1 93 ? 17.744 36.199 13.702 1.00 26.81 92 LEU A O 1
ATOM 689 N N . LEU A 1 94 ? 18.523 38.287 14.101 1.00 26.22 93 LEU A N 1
ATOM 690 C CA . LEU A 1 94 ? 18.889 38.554 12.720 1.00 25.93 93 LEU A CA 1
ATOM 691 C C . LEU A 1 94 ? 20.270 39.175 12.699 1.00 34.04 93 LEU A C 1
ATOM 692 O O . LEU A 1 94 ? 20.714 39.768 13.685 1.00 27.91 93 LEU A O 1
ATOM 697 N N . PRO A 1 95 ? 20.959 39.086 11.568 1.00 32.71 94 PRO A N 1
ATOM 698 C CA . PRO A 1 95 ? 22.277 39.713 11.535 1.00 31.91 94 PRO A CA 1
ATOM 699 C C . PRO A 1 95 ? 22.249 41.230 11.741 1.00 40.80 94 PRO A C 1
ATOM 700 O O . PRO A 1 95 ? 21.221 41.864 11.463 1.00 32.13 94 PRO A O 1
ATOM 704 N N . ASP A 1 96 ? 23.389 41.790 12.162 1.00 40.42 95 ASP A N 1
ATOM 705 C CA . ASP A 1 96 ? 23.516 43.211 12.475 1.00 41.97 95 ASP A CA 1
ATOM 706 C C . ASP A 1 96 ? 23.326 44.046 11.222 1.00 43.92 95 ASP A C 1
ATOM 707 O O . ASP A 1 96 ? 23.499 43.555 10.103 1.00 36.47 95 ASP A O 1
ATOM 712 N N . ASP A 1 97 ? 23.020 45.329 11.433 1.00 46.38 96 ASP A N 1
ATOM 713 C CA . ASP A 1 97 ? 22.661 46.249 10.348 1.00 43.07 96 ASP A CA 1
ATOM 714 C C . ASP A 1 97 ? 23.799 46.544 9.397 1.00 42.42 96 ASP A C 1
ATOM 715 O O . ASP A 1 97 ? 23.567 46.961 8.269 1.00 59.66 96 ASP A O 1
ATOM 720 N N . ASP A 1 98 ? 25.030 46.325 9.838 1.00 44.11 97 ASP A N 1
ATOM 721 C CA . ASP A 1 98 ? 26.189 46.593 8.992 1.00 49.84 97 ASP A CA 1
ATOM 722 C C . ASP A 1 98 ? 26.520 45.419 8.039 1.00 52.51 97 ASP A C 1
ATOM 723 O O . ASP A 1 98 ? 27.429 45.529 7.221 1.00 50.73 97 ASP A O 1
ATOM 728 N N . GLU A 1 99 ? 25.797 44.302 8.141 1.00 42.27 98 GLU A N 1
ATOM 729 C CA . GLU A 1 99 ? 25.915 43.245 7.130 1.00 45.53 98 GLU A CA 1
ATOM 730 C C . GLU A 1 99 ? 25.245 43.673 5.814 1.00 46.64 98 GLU A C 1
ATOM 731 O O . GLU A 1 99 ? 24.467 44.625 5.785 1.00 47.10 98 GLU A O 1
ATOM 737 N N . SER A 1 100 ? 25.535 42.957 4.730 1.00 46.96 99 SER A N 1
ATOM 738 C CA . SER A 1 100 ? 25.041 43.347 3.408 1.00 43.06 99 SER A CA 1
ATOM 739 C C . SER A 1 100 ? 23.539 43.193 3.349 1.00 40.13 99 SER A C 1
ATOM 740 O O . SER A 1 100 ? 22.939 42.400 4.086 1.00 36.92 99 SER A O 1
ATOM 743 N N . LEU A 1 101 ? 22.932 43.951 2.454 1.00 39.71 100 LEU A N 1
ATOM 744 C CA . LEU A 1 101 ? 21.513 43.856 2.227 1.00 38.56 100 LEU A CA 1
ATOM 745 C C . LEU A 1 101 ? 21.134 42.424 1.880 1.00 40.90 100 LEU A C 1
ATOM 746 O O . LEU A 1 101 ? 20.154 41.914 2.399 1.00 35.60 100 LEU A O 1
ATOM 751 N N . VAL A 1 102 ? 21.901 41.774 1.010 1.00 38.03 101 VAL A N 1
ATOM 752 C CA . VAL A 1 102 ? 21.526 40.436 0.574 1.00 43.16 101 VAL A CA 1
ATOM 753 C C . VAL A 1 102 ? 21.616 39.449 1.751 1.00 40.34 101 VAL A C 1
ATOM 754 O O . VAL A 1 102 ? 20.761 38.584 1.906 1.00 34.16 101 VAL A O 1
ATOM 758 N N . THR A 1 103 ? 22.632 39.590 2.598 1.00 35.55 102 THR A N 1
ATOM 759 C CA . THR A 1 103 ? 22.735 38.724 3.788 1.00 35.66 102 THR A CA 1
ATOM 760 C C . THR A 1 103 ? 21.547 38.931 4.727 1.00 32.53 102 THR A C 1
ATOM 761 O O . THR A 1 103 ? 20.976 37.981 5.255 1.00 31.15 102 THR A O 1
ATOM 765 N N . ARG A 1 104 ? 21.147 40.177 4.903 1.00 32.94 103 ARG A N 1
ATOM 766 C CA . ARG A 1 104 ? 20.103 40.464 5.864 1.00 31.69 103 ARG A CA 1
ATOM 767 C C . ARG A 1 104 ? 18.760 40.012 5.333 1.00 30.89 103 ARG A C 1
ATOM 768 O O . ARG A 1 104 ? 17.965 39.451 6.059 1.00 32.24 103 ARG A O 1
ATOM 776 N N . ALA A 1 105 ? 18.523 40.227 4.051 1.00 31.91 104 ALA A N 1
ATOM 777 C CA . ALA A 1 105 ? 17.274 39.813 3.422 1.00 31.56 104 ALA A CA 1
ATOM 778 C C . ALA A 1 105 ? 17.115 38.293 3.428 1.00 30.66 104 ALA A C 1
ATOM 779 O O . ALA A 1 105 ? 16.044 37.810 3.758 1.00 29.75 104 ALA A O 1
ATOM 781 N N . GLN A 1 106 ? 18.160 37.545 3.060 1.00 40.72 105 GLN A N 1
ATOM 782 C CA . GLN A 1 106 ? 18.105 36.056 3.147 1.00 30.47 105 GLN A CA 1
ATOM 783 C C . GLN A 1 106 ? 17.777 35.607 4.572 1.00 28.91 105 GLN A C 1
ATOM 784 O O . GLN A 1 106 ? 16.946 34.724 4.795 1.00 28.61 105 GLN A O 1
ATOM 790 N N . ALA A 1 107 ? 18.435 36.213 5.551 1.00 28.59 106 ALA A N 1
ATOM 791 C CA . ALA A 1 107 ? 18.220 35.812 6.965 1.00 33.29 106 ALA A CA 1
ATOM 792 C C . ALA A 1 107 ? 16.777 36.076 7.404 1.00 32.44 106 ALA A C 1
ATOM 793 O O . ALA A 1 107 ? 16.166 35.256 8.106 1.00 26.42 106 ALA A O 1
ATOM 795 N N . PHE A 1 108 ? 16.223 37.212 6.967 1.00 28.19 107 PHE A N 1
ATOM 796 C CA . PHE A 1 108 ? 14.835 37.543 7.245 1.00 27.60 107 PHE A CA 1
ATOM 797 C C . PHE A 1 108 ? 13.881 36.493 6.668 1.00 26.61 107 PHE A C 1
ATOM 798 O O . PHE A 1 108 ? 12.972 36.021 7.347 1.00 27.42 107 PHE A O 1
ATOM 806 N N . SER A 1 109 ? 14.114 36.103 5.421 1.00 27.35 108 SER A N 1
ATOM 807 C CA . SER A 1 109 ? 13.310 35.087 4.772 1.00 29.95 108 SER A CA 1
ATOM 808 C C . SER A 1 109 ? 13.421 33.741 5.523 1.00 29.87 108 SER A C 1
ATOM 809 O O . SER A 1 109 ? 12.457 33.050 5.738 1.00 27.02 108 SER A O 1
ATOM 812 N N . GLU A 1 110 ? 14.621 33.367 5.898 1.00 26.46 109 GLU A N 1
ATOM 813 C CA . GLU A 1 110 ? 14.812 32.117 6.642 1.00 26.27 109 GLU A CA 1
ATOM 814 C C . GLU A 1 110 ? 14.145 32.173 8.014 1.00 28.30 109 GLU A C 1
ATOM 815 O O . GLU A 1 110 ? 13.660 31.146 8.490 1.00 24.30 109 GLU A O 1
ATOM 821 N N . TRP A 1 111 ? 14.112 33.360 8.626 1.00 25.79 110 TRP A N 1
ATOM 822 C CA . TRP A 1 111 ? 13.458 33.564 9.930 1.00 23.20 110 TRP A CA 1
ATOM 823 C C . TRP A 1 111 ? 11.987 33.222 9.742 1.00 23.62 110 TRP A C 1
ATOM 824 O O . TRP A 1 111 ? 11.418 32.462 10.502 1.00 24.31 110 TRP A O 1
ATOM 835 N N . CYS A 1 112 ? 11.382 33.739 8.675 1.00 23.97 111 CYS A N 1
ATOM 836 C CA . CYS A 1 112 ? 9.971 33.471 8.411 1.00 26.05 111 CYS A CA 1
ATOM 837 C C . CYS A 1 112 ? 9.711 31.987 8.064 1.00 24.71 111 CYS A C 1
ATOM 838 O O . CYS A 1 112 ? 8.711 31.398 8.482 1.00 24.68 111 CYS A O 1
ATOM 841 N N . GLU A 1 113 ? 10.615 31.389 7.309 1.00 25.99 112 GLU A N 1
ATOM 842 C CA . GLU A 1 113 ? 10.483 29.990 6.977 1.00 25.96 112 GLU A CA 1
ATOM 843 C C . GLU A 1 113 ? 10.510 29.129 8.260 1.00 29.70 112 GLU A C 1
ATOM 844 O O . GLU A 1 113 ? 9.693 28.233 8.438 1.00 28.74 112 GLU A O 1
ATOM 850 N N . GLY A 1 114 ? 11.463 29.400 9.147 1.00 25.09 113 GLY A N 1
ATOM 851 C CA . GLY A 1 114 ? 11.505 28.739 10.435 1.00 26.65 113 GLY A CA 1
ATOM 852 C C . GLY A 1 114 ? 10.244 28.916 11.261 1.00 29.52 113 GLY A C 1
ATOM 853 O O . GLY A 1 114 ? 9.719 27.945 11.812 1.00 23.28 113 GLY A O 1
ATOM 854 N N . PHE A 1 115 ? 9.748 30.152 11.340 1.00 23.88 114 PHE A N 1
ATOM 855 C CA . PHE A 1 115 ? 8.574 30.463 12.147 1.00 27.28 114 PHE A CA 1
ATOM 856 C C . PHE A 1 115 ? 7.323 29.705 11.635 1.00 23.11 114 PHE A C 1
ATOM 857 O O . PHE A 1 115 ? 6.606 29.027 12.414 1.00 28.68 114 PHE A O 1
ATOM 865 N N . THR A 1 116 ? 7.092 29.789 10.334 1.00 30.36 115 THR A N 1
ATOM 866 C CA . THR A 1 116 ? 5.956 29.080 9.744 1.00 29.57 115 THR A CA 1
ATOM 867 C C . THR A 1 116 ? 6.085 27.554 9.921 1.00 31.20 115 THR A C 1
ATOM 868 O O . THR A 1 116 ? 5.103 26.905 10.238 1.00 30.97 115 THR A O 1
ATOM 872 N N . GLN A 1 117 ? 7.284 26.994 9.770 1.00 28.45 116 GLN A N 1
ATOM 873 C CA . GLN A 1 117 ? 7.473 25.550 9.974 1.00 33.36 116 GLN A CA 1
ATOM 874 C C . GLN A 1 117 ? 7.217 25.179 11.447 1.00 31.85 116 GLN A C 1
ATOM 875 O O . GLN A 1 117 ? 6.551 24.198 11.742 1.00 29.62 116 GLN A O 1
ATOM 881 N N . GLY A 1 118 ? 7.741 25.980 12.364 1.00 28.57 117 GLY A N 1
ATOM 882 C CA . GLY A 1 118 ? 7.469 25.820 13.793 1.00 34.64 117 GLY A CA 1
ATOM 883 C C . GLY A 1 118 ? 5.990 25.789 14.164 1.00 37.24 117 GLY A C 1
ATOM 884 O O . GLY A 1 118 ? 5.515 24.887 14.878 1.00 30.60 117 GLY A O 1
ATOM 885 N N . LEU A 1 119 ? 5.250 26.771 13.664 1.00 33.28 118 LEU A N 1
ATOM 886 C CA . LEU A 1 119 ? 3.808 26.788 13.856 1.00 35.29 118 LEU A CA 1
ATOM 887 C C . LEU A 1 119 ? 3.199 25.472 13.407 1.00 30.80 118 LEU A C 1
ATOM 888 O O . LEU A 1 119 ? 2.459 24.847 14.157 1.00 35.38 118 LEU A O 1
ATOM 893 N N . THR A 1 120 ? 3.506 25.063 12.174 1.00 29.90 119 THR A N 1
ATOM 894 C CA . THR A 1 120 ? 2.921 23.877 11.582 1.00 31.75 119 THR A CA 1
ATOM 895 C C . THR A 1 120 ? 3.244 22.627 12.424 1.00 38.52 119 THR A C 1
ATOM 896 O O . THR A 1 120 ? 2.371 21.857 12.777 1.00 33.08 119 THR A O 1
ATOM 900 N N . ILE A 1 121 ? 4.505 22.459 12.772 1.00 31.47 120 ILE A N 1
ATOM 901 C CA . ILE A 1 121 ? 4.932 21.266 13.513 1.00 31.40 120 ILE A CA 1
ATOM 902 C C . ILE A 1 121 ? 4.229 21.284 14.886 1.00 31.64 120 ILE A C 1
ATOM 903 O O . ILE A 1 121 ? 4.001 20.250 15.492 1.00 36.24 120 ILE A O 1
ATOM 908 N N . ALA A 1 122 ? 3.887 22.482 15.365 1.00 29.49 121 ALA A N 1
ATOM 909 C CA . ALA A 1 122 ? 3.197 22.603 16.643 1.00 32.69 121 ALA A CA 1
ATOM 910 C C . ALA A 1 122 ? 1.689 22.497 16.515 1.00 37.11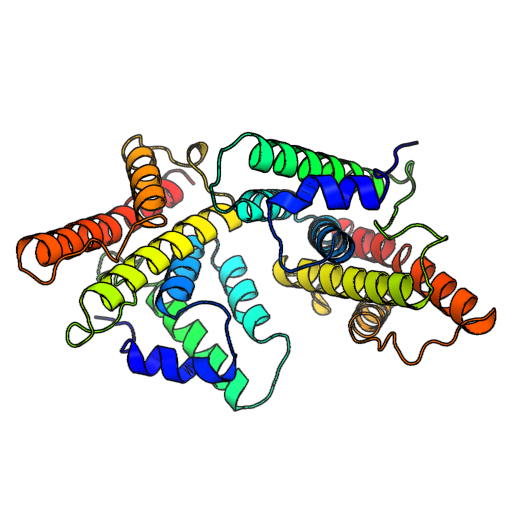 121 ALA A C 1
ATOM 911 O O . ALA A 1 122 ? 0.960 22.693 17.474 1.00 38.35 121 ALA A O 1
ATOM 913 N N . GLY A 1 123 ? 1.232 22.192 15.321 1.00 32.70 122 GLY A N 1
ATOM 914 C CA . GLY A 1 123 ? -0.173 21.852 15.107 1.00 38.73 122 GLY A CA 1
ATOM 915 C C . GLY A 1 123 ? -1.037 23.086 14.866 1.00 43.68 122 GLY A C 1
ATOM 916 O O . GLY A 1 123 ? -2.250 23.053 15.049 1.00 37.56 122 GLY A O 1
ATOM 917 N N . VAL A 1 124 ? -0.407 24.193 14.466 1.00 33.60 123 VAL A N 1
ATOM 918 C CA . VAL A 1 124 ? -1.133 25.430 14.221 1.00 41.20 123 VAL A CA 1
ATOM 919 C C . VAL A 1 124 ? -1.081 25.842 12.755 1.00 38.02 123 VAL A C 1
ATOM 920 O O . VAL A 1 124 ? -0.009 26.074 12.183 1.00 39.19 123 VAL A O 1
ATOM 924 N N . GLY A 1 125 ? -2.256 25.926 12.161 1.00 37.53 124 GLY A N 1
ATOM 925 C CA . GLY A 1 125 ? -2.426 26.493 10.840 1.00 41.70 124 GLY A CA 1
ATOM 926 C C . GLY A 1 125 ? -3.580 27.500 10.800 1.00 42.67 124 GLY A C 1
ATOM 927 O O . GLY A 1 125 ? -4.018 28.024 11.847 1.00 41.35 124 GLY A O 1
ATOM 928 N N . MET A 1 126 ? -4.084 27.748 9.591 1.00 49.06 125 MET A N 1
ATOM 929 C CA . MET A 1 126 ? -5.035 28.827 9.336 1.00 47.50 125 MET A CA 1
ATOM 930 C C . MET A 1 126 ? -6.273 28.751 10.209 1.00 50.59 125 MET A C 1
ATOM 931 O O . MET A 1 126 ? -6.732 29.772 10.714 1.00 47.20 125 MET A O 1
ATOM 936 N N . GLU A 1 127 ? -6.784 27.533 10.394 1.00 45.31 126 GLU A N 1
ATOM 937 C CA . GLU A 1 127 ? -8.037 27.285 11.093 1.00 47.59 126 GLU A CA 1
ATOM 938 C C . GLU A 1 127 ? -7.964 27.538 12.587 1.00 46.33 126 GLU A C 1
ATOM 939 O O . GLU A 1 127 ? -8.994 27.734 13.227 1.00 49.87 126 GLU A O 1
ATOM 945 N N . GLN A 1 128 ? -6.760 27.499 13.143 1.00 43.41 127 GLN A N 1
ATOM 946 C CA . GLN A 1 128 ? -6.581 27.723 14.575 1.00 46.06 127 GLN A CA 1
ATOM 947 C C . GLN A 1 128 ? -6.710 29.189 14.976 1.00 45.41 127 GLN A C 1
ATOM 948 O O . GLN A 1 128 ? -6.769 29.462 16.155 1.00 45.15 127 GLN A O 1
ATOM 954 N N . PHE A 1 129 ? -6.761 30.121 14.024 1.00 44.27 128 PHE A N 1
ATOM 955 C CA . PHE A 1 129 ? -6.797 31.557 14.384 1.00 44.53 128 PHE A CA 1
ATOM 956 C C . PHE A 1 129 ? -8.204 32.124 14.382 1.00 44.39 128 PHE A C 1
ATOM 957 O O . PHE A 1 129 ? -8.977 31.874 13.473 1.00 49.94 128 PHE A O 1
ATOM 965 N N . TYR A 1 130 ? -8.527 32.894 15.414 1.00 44.64 129 TYR A N 1
ATOM 966 C CA . TYR A 1 130 ? -9.840 33.504 15.526 1.00 47.70 129 TYR A CA 1
ATOM 967 C C . TYR A 1 130 ? -9.963 34.753 14.636 1.00 48.28 129 TYR A C 1
ATOM 968 O O . TYR A 1 130 ? -11.018 34.992 14.027 1.00 51.21 129 TYR A O 1
ATOM 977 N N . GLU A 1 131 ? -8.890 35.550 14.570 1.00 48.43 130 GLU A N 1
ATOM 978 C CA . GLU A 1 131 ? -8.954 36.852 13.890 1.00 47.47 130 GLU A CA 1
ATOM 979 C C . GLU A 1 131 ? -8.573 36.643 12.407 1.00 55.17 130 GLU A C 1
ATOM 980 O O . GLU A 1 131 ? -7.755 35.778 12.075 1.00 55.19 130 GLU A O 1
ATOM 986 N N . GLU A 1 132 ? -9.193 37.420 11.526 1.00 53.06 131 GLU A N 1
ATOM 987 C CA . GLU A 1 132 ? -8.861 37.429 10.107 1.00 49.13 131 GLU A CA 1
ATOM 988 C C . GLU A 1 132 ? -7.542 38.139 9.804 1.00 48.95 131 GLU A C 1
ATOM 989 O O . GLU A 1 132 ? -6.835 37.770 8.865 1.00 52.40 131 GLU A O 1
ATOM 995 N N . GLU A 1 133 ? -7.237 39.178 10.583 1.00 51.10 132 GLU A N 1
ATOM 996 C CA . GLU A 1 133 ? -5.940 39.854 10.538 1.00 47.71 132 GLU A CA 1
ATOM 997 C C . GLU A 1 133 ? -4.824 38.807 10.690 1.00 41.20 132 GLU A C 1
ATOM 998 O O . GLU A 1 133 ? -3.762 38.917 10.064 1.00 46.57 132 GLU A O 1
ATOM 1004 N N . SER A 1 134 ? -5.052 37.800 11.533 1.00 40.29 133 SER A N 1
ATOM 1005 C CA . SER A 1 134 ? -4.033 36.751 11.777 1.00 37.97 133 SER A CA 1
ATOM 1006 C C . SER A 1 134 ? -3.830 35.844 10.559 1.00 38.50 133 SER A C 1
ATOM 1007 O O . SER A 1 134 ? -2.714 35.437 10.227 1.00 36.96 133 SER A O 1
ATOM 1010 N N . GLN A 1 135 ? -4.923 35.501 9.910 1.00 40.94 134 GLN A N 1
ATOM 1011 C CA . GLN A 1 135 ? -4.827 34.613 8.776 1.00 45.83 134 GLN A CA 1
ATOM 1012 C C . GLN A 1 135 ? -4.127 35.354 7.648 1.00 43.96 134 GLN A C 1
ATOM 1013 O O . GLN A 1 135 ? -3.292 34.780 6.967 1.00 41.54 134 GLN A O 1
ATOM 1019 N N . ASP A 1 136 ? -4.475 36.630 7.468 1.00 46.69 135 ASP A N 1
ATOM 1020 C CA . ASP A 1 136 ? -3.822 37.477 6.471 1.00 49.37 135 ASP A CA 1
ATOM 1021 C C . ASP A 1 136 ? -2.346 37.506 6.753 1.00 42.60 135 ASP A C 1
ATOM 1022 O O . ASP A 1 136 ? -1.528 37.474 5.839 1.00 41.44 135 ASP A O 1
ATOM 1027 N N . ALA A 1 137 ? -2.002 37.618 8.029 1.00 43.28 136 ALA A N 1
ATOM 1028 C CA . ALA A 1 137 ? -0.606 37.742 8.404 1.00 43.41 136 ALA A CA 1
ATOM 1029 C C . ALA A 1 137 ? 0.1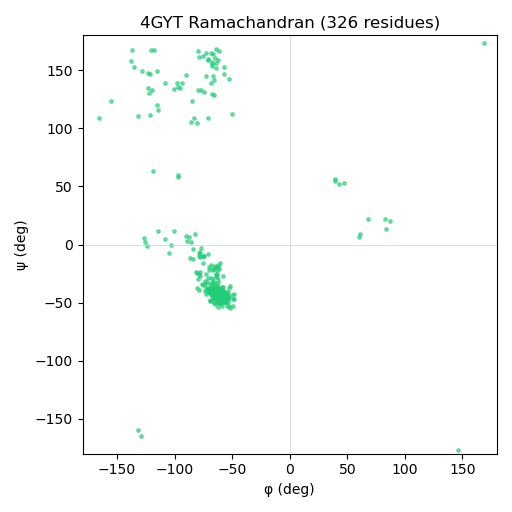62 36.436 8.198 1.00 36.3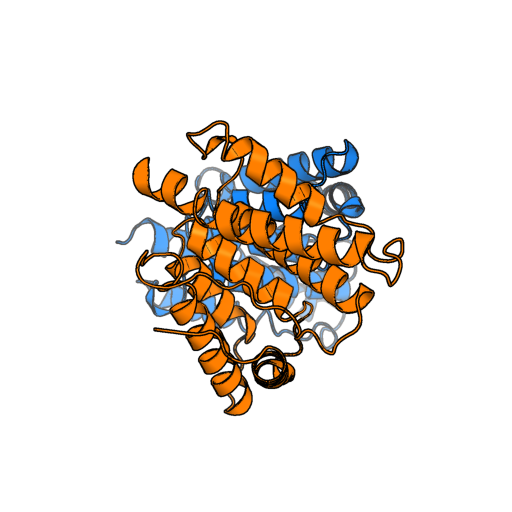5 136 ALA A C 1
ATOM 1030 O O . ALA A 1 137 ? 1.298 36.450 7.736 1.00 38.92 136 ALA A O 1
ATOM 1032 N N . LEU A 1 138 ? -0.445 35.306 8.541 1.00 36.52 137 LEU A N 1
ATOM 1033 C CA . LEU A 1 138 ? 0.221 34.038 8.351 1.00 35.75 137 LEU A CA 1
ATOM 1034 C C . LEU A 1 138 ? 0.547 33.892 6.867 1.00 40.95 137 LEU A C 1
ATOM 1035 O O . LEU A 1 138 ? 1.659 33.515 6.498 1.00 42.58 137 LEU A O 1
ATOM 1040 N N . GLN A 1 139 ? -0.425 34.213 6.018 1.00 38.88 138 GLN A N 1
ATOM 1041 C CA . GLN A 1 139 ? -0.240 34.144 4.563 1.00 40.91 138 GLN A CA 1
ATOM 1042 C C . GLN A 1 139 ? 0.941 35.018 4.109 1.00 41.20 138 GLN A C 1
ATOM 1043 O O . GLN A 1 139 ? 1.737 34.603 3.282 1.00 41.23 138 GLN A O 1
ATOM 1049 N N . HIS A 1 140 ? 1.091 36.206 4.677 1.00 40.39 139 HIS A N 1
ATOM 1050 C CA . HIS A 1 140 ? 2.200 37.085 4.279 1.00 43.11 139 HIS A CA 1
ATOM 1051 C C . HIS A 1 140 ? 3.550 36.524 4.744 1.00 45.15 139 HIS A C 1
ATOM 1052 O O . HIS A 1 140 ? 4.562 36.655 4.047 1.00 38.88 139 HIS A O 1
ATOM 1059 N N . LEU A 1 141 ? 3.569 35.928 5.929 1.00 35.67 140 LEU A N 1
ATOM 1060 C CA . LEU A 1 141 ? 4.792 35.285 6.418 1.00 35.16 140 LEU A CA 1
ATOM 1061 C C . LEU A 1 141 ? 5.190 34.120 5.512 1.00 34.88 140 LEU A C 1
ATOM 1062 O O . LEU A 1 141 ? 6.379 33.912 5.265 1.00 34.73 140 LEU A O 1
ATOM 1067 N N A MET A 1 142 ? 4.196 33.400 4.995 0.50 36.54 141 MET A N 1
ATOM 1068 N N B MET A 1 142 ? 4.212 33.373 5.007 0.50 36.51 141 MET A N 1
ATOM 1069 C CA A MET A 1 142 ? 4.433 32.280 4.079 0.50 38.48 141 MET A CA 1
ATOM 1070 C CA B MET A 1 142 ? 4.510 32.280 4.079 0.50 38.28 141 MET A CA 1
ATOM 1071 C C A MET A 1 142 ? 5.038 32.763 2.767 0.50 39.75 141 MET A C 1
ATOM 1072 C C B MET A 1 142 ? 5.171 32.842 2.834 0.50 39.62 141 MET A C 1
ATOM 1073 O O A MET A 1 142 ? 5.841 32.070 2.155 0.50 41.39 141 MET A O 1
ATOM 1074 O O B MET A 1 142 ? 6.139 32.288 2.330 0.50 39.94 141 MET A O 1
ATOM 1083 N N . GLU A 1 143 ? 4.655 33.967 2.356 1.00 46.22 142 GLU A N 1
ATOM 1084 C CA . GLU A 1 143 ? 5.202 34.603 1.158 1.00 43.18 142 GLU A CA 1
ATOM 1085 C C .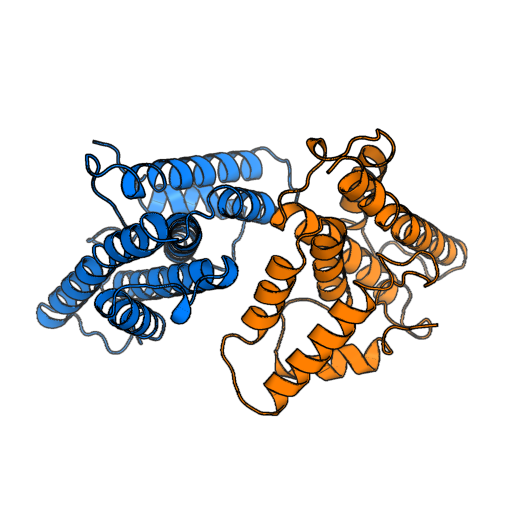 GLU A 1 143 ? 6.610 35.126 1.430 1.00 43.92 142 GLU A C 1
ATOM 1086 O O . GLU A 1 143 ? 7.495 34.988 0.599 1.00 43.86 142 GLU A O 1
ATOM 1092 N N . PHE A 1 144 ? 6.812 35.741 2.593 1.00 40.03 143 PHE A N 1
ATOM 1093 C CA . PHE A 1 144 ? 8.136 36.217 2.977 1.00 39.22 143 PHE A CA 1
ATOM 1094 C C . PHE A 1 144 ? 9.146 35.070 2.993 1.00 38.71 143 PHE A C 1
ATOM 1095 O O . PHE A 1 144 ? 10.307 35.251 2.621 1.00 39.62 143 PHE A O 1
ATOM 1103 N N . ALA A 1 145 ? 8.683 33.894 3.422 1.00 37.91 144 ALA A N 1
ATOM 1104 C CA . ALA A 1 145 ? 9.518 32.688 3.477 1.00 38.91 144 ALA A CA 1
ATOM 1105 C C . ALA A 1 145 ? 9.970 32.241 2.084 1.00 43.22 144 ALA A C 1
ATOM 1106 O O . ALA A 1 145 ? 10.993 31.564 1.946 1.00 47.62 144 ALA A O 1
ATOM 1108 N N . GLU A 1 146 ? 9.197 32.601 1.058 1.00 49.21 145 GLU A N 1
ATOM 1109 C CA . GLU A 1 146 ? 9.474 32.185 -0.320 1.00 55.00 145 GLU A CA 1
ATOM 1110 C C . GLU A 1 146 ? 10.149 33.309 -1.094 1.00 54.96 145 GLU A C 1
ATOM 1111 O O . GLU A 1 146 ? 10.285 33.247 -2.300 1.00 61.75 145 GLU A O 1
ATOM 1117 N N . LEU A 1 147 ? 10.578 34.332 -0.377 1.00 55.07 146 LEU A N 1
ATOM 1118 C CA . LEU A 1 147 ? 11.150 35.535 -0.970 1.00 63.05 146 LEU A CA 1
ATOM 1119 C C . LEU A 1 147 ? 12.512 35.312 -1.638 1.00 63.95 146 LEU A C 1
ATOM 1120 O O . LEU A 1 147 ? 13.376 34.612 -1.109 1.00 65.51 146 LEU A O 1
ATOM 1125 N N . ASP A 1 148 ? 12.691 35.944 -2.794 1.00 70.69 147 ASP A N 1
ATOM 1126 C CA . ASP A 1 148 ? 13.937 35.877 -3.560 1.00 74.95 147 ASP A CA 1
ATOM 1127 C C . ASP A 1 148 ? 14.804 37.089 -3.213 1.00 75.38 147 ASP A C 1
ATOM 1128 O O . ASP A 1 148 ? 14.489 38.221 -3.595 1.00 75.03 147 ASP A O 1
ATOM 1133 N N A CYS A 1 149 ? 15.900 36.824 -2.502 0.51 79.71 148 CYS A N 1
ATOM 1134 N N B CYS A 1 149 ? 15.899 36.860 -2.503 0.49 79.69 148 CYS A N 1
ATOM 1135 C CA A CYS A 1 149 ? 16.758 37.871 -1.938 0.51 79.97 148 CYS A CA 1
ATOM 1136 C CA B CYS A 1 149 ? 16.683 37.971 -1.973 0.49 80.03 148 CYS A CA 1
ATOM 1137 C C A CYS A 1 149 ? 17.692 38.498 -2.971 0.51 83.77 148 CYS A C 1
ATOM 1138 C C B CYS A 1 149 ? 17.754 38.459 -2.946 0.49 83.77 148 CYS A C 1
ATOM 1139 O O A CYS A 1 149 ? 18.309 39.537 -2.717 0.51 83.99 148 CYS A O 1
ATOM 1140 O O B CYS A 1 149 ? 18.525 39.370 -2.630 0.49 83.99 148 CYS A O 1
ATOM 1145 N N . GLU A 1 150 ? 17.778 37.870 -4.138 1.00 90.61 149 GLU A N 1
ATOM 1146 C CA . GLU A 1 150 ? 18.700 38.294 -5.180 1.00 90.56 149 GLU A CA 1
ATOM 1147 C C . GLU A 1 150 ? 18.105 39.394 -6.052 1.00 92.02 149 GLU A C 1
ATOM 1148 O O . GLU A 1 150 ? 18.830 40.112 -6.745 1.00 93.29 149 GLU A O 1
ATOM 1154 N N . SER A 1 151 ? 16.782 39.513 -6.034 1.00 91.78 150 SER A N 1
ATOM 1155 C CA . SER A 1 151 ? 16.108 40.599 -6.751 1.00 91.09 150 SER A CA 1
ATOM 1156 C C . SER A 1 151 ? 16.348 41.930 -6.040 1.00 88.39 150 SER A C 1
ATOM 1157 O O . SER A 1 151 ? 16.444 42.986 -6.677 1.00 86.80 150 SER A O 1
ATOM 1160 N N . LEU A 1 152 ? 16.462 41.866 -4.716 1.00 73.28 151 LEU A N 1
ATOM 1161 C CA . LEU A 1 152 ? 16.670 43.062 -3.911 1.00 73.38 151 LEU A CA 1
ATOM 1162 C C . LEU A 1 152 ? 17.857 43.845 -4.444 1.00 76.15 151 LEU A C 1
ATOM 1163 O O . LEU A 1 152 ? 18.856 43.267 -4.884 1.00 74.19 151 LEU A O 1
ATOM 1168 N N . GLU A 1 153 ? 17.729 45.167 -4.402 1.00 68.07 152 GLU A N 1
ATOM 1169 C CA . GLU A 1 153 ? 18.733 46.057 -4.955 1.00 68.27 152 GLU A CA 1
ATOM 1170 C C . GLU A 1 153 ? 19.236 47.021 -3.880 1.00 64.08 152 GLU A C 1
ATOM 1171 O O . GLU A 1 153 ? 18.453 47.613 -3.142 1.00 65.59 152 GLU A O 1
ATOM 1177 N N . VAL A 1 154 ? 20.549 47.188 -3.809 1.00 54.59 153 VAL A N 1
ATOM 1178 C CA . VAL A 1 154 ? 21.154 48.057 -2.809 1.00 55.14 153 VAL A CA 1
ATOM 1179 C C . VAL A 1 154 ? 20.811 49.535 -2.978 1.00 58.17 153 VAL A C 1
ATOM 1180 O O . VAL A 1 154 ? 20.983 50.114 -4.040 1.00 61.05 153 VAL A O 1
ATOM 1184 N N . GLY A 1 155 ? 20.355 50.138 -1.893 1.00 57.62 154 GLY A N 1
ATOM 1185 C CA . GLY A 1 155 ? 19.892 51.508 -1.919 1.00 61.50 154 GLY A CA 1
ATOM 1186 C C . GLY A 1 155 ? 18.750 51.680 -0.940 1.00 62.05 154 GLY A C 1
ATOM 1187 O O . GLY A 1 155 ? 18.343 50.733 -0.242 1.00 55.75 154 GLY A O 1
ATOM 1188 N N . GLU A 1 156 ? 18.222 52.896 -0.943 1.00 61.23 155 GLU A N 1
ATOM 1189 C CA . GLU A 1 156 ? 17.227 53.357 0.006 1.00 60.78 155 GLU A CA 1
ATOM 1190 C C . GLU A 1 156 ? 15.924 52.577 -0.076 1.00 58.66 155 GLU A C 1
ATOM 1191 O O . GLU A 1 156 ? 15.389 52.148 0.940 1.00 56.32 155 GLU A O 1
ATOM 1197 N N . GLU A 1 157 ? 15.410 52.403 -1.290 1.00 61.04 156 GLU A N 1
ATOM 1198 C CA . GLU A 1 157 ? 14.118 51.744 -1.481 1.00 60.87 156 GLU A CA 1
ATOM 1199 C C . GLU A 1 157 ? 14.015 50.346 -0.841 1.00 60.99 156 GLU A C 1
ATOM 1200 O O . GLU A 1 157 ? 13.079 50.062 -0.103 1.00 56.15 156 GLU A O 1
ATOM 1206 N N . ASP A 1 158 ? 14.953 49.461 -1.143 1.00 57.44 157 ASP A N 1
ATOM 1207 C CA . ASP A 1 158 ? 14.813 48.088 -0.674 1.00 55.05 157 ASP A CA 1
ATOM 1208 C C . ASP A 1 158 ? 15.234 47.942 0.790 1.00 47.97 157 ASP A C 1
ATOM 1209 O O . ASP A 1 158 ? 14.712 47.086 1.493 1.00 50.46 157 ASP A O 1
ATOM 1214 N N . GLU A 1 159 ? 16.167 48.774 1.247 1.00 49.27 158 GLU A N 1
ATOM 1215 C CA . GLU A 1 159 ? 16.465 48.859 2.676 1.00 47.86 158 GLU A CA 1
ATOM 1216 C C . GLU A 1 159 ? 15.189 49.161 3.429 1.00 47.34 158 GLU A C 1
ATOM 1217 O O . GLU A 1 159 ? 14.912 48.581 4.471 1.00 45.09 158 GLU A O 1
ATOM 1223 N N . ARG A 1 160 ? 14.428 50.106 2.895 1.00 49.65 159 ARG A N 1
ATOM 1224 C CA . ARG A 1 160 ? 13.206 50.537 3.533 1.00 49.65 159 ARG A CA 1
ATOM 1225 C C . ARG A 1 160 ? 12.188 49.441 3.480 1.00 47.44 159 ARG A C 1
ATOM 1226 O O . ARG A 1 160 ? 11.508 49.205 4.464 1.00 45.96 159 ARG A O 1
ATOM 1234 N N . ALA A 1 161 ? 12.080 48.798 2.315 1.00 47.39 160 ALA A N 1
ATOM 1235 C CA . ALA A 1 161 ? 11.177 47.664 2.111 1.00 45.35 160 ALA A CA 1
ATOM 1236 C C . ALA A 1 161 ? 11.472 46.533 3.121 1.00 42.22 160 ALA A C 1
ATOM 1237 O O . ALA A 1 161 ? 10.566 45.982 3.739 1.00 40.59 160 ALA A O 1
ATOM 1239 N N . LEU A 1 162 ? 12.740 46.198 3.290 1.00 41.55 161 LEU A N 1
ATOM 1240 C CA . LEU A 1 162 ? 13.119 45.106 4.186 1.00 38.78 161 LEU A CA 1
ATOM 1241 C C . LEU A 1 162 ? 12.781 45.481 5.629 1.00 38.15 161 LEU A C 1
ATOM 1242 O O . LEU A 1 162 ? 12.251 44.658 6.408 1.00 35.98 161 LEU A O 1
ATOM 1247 N N . MET A 1 163 ? 13.077 46.740 5.963 1.00 40.05 162 MET A N 1
ATOM 1248 C CA . MET A 1 163 ? 12.802 47.289 7.286 1.00 44.28 162 MET A CA 1
ATOM 1249 C C . MET A 1 163 ? 11.311 47.233 7.585 1.00 42.33 162 MET A C 1
ATOM 1250 O O . MET A 1 163 ? 10.933 46.831 8.683 1.00 39.41 162 MET A O 1
ATOM 1255 N N . GLU A 1 164 ? 10.477 47.555 6.599 1.00 40.93 163 GLU A N 1
ATOM 1256 C CA . GLU A 1 164 ? 9.024 47.478 6.772 1.00 40.74 163 GLU A CA 1
ATOM 1257 C C . GLU A 1 164 ? 8.481 46.040 6.929 1.00 38.09 163 GLU A C 1
ATOM 1258 O O . GLU A 1 164 ? 7.666 45.768 7.814 1.00 37.07 163 GLU A O 1
ATOM 1264 N N . VAL A 1 165 ? 8.884 45.128 6.060 1.00 37.12 164 VAL A N 1
ATOM 1265 C CA . VAL A 1 165 ? 8.378 43.767 6.201 1.00 42.52 164 VAL A CA 1
ATOM 1266 C C . VAL A 1 165 ? 8.906 43.166 7.502 1.00 33.86 164 VAL A C 1
ATOM 1267 O O . VAL A 1 165 ? 8.192 42.424 8.167 1.00 34.07 164 VAL A O 1
ATOM 1271 N N . SER A 1 166 ? 10.132 43.508 7.886 1.00 32.96 165 SER A N 1
ATOM 1272 C CA . SER A 1 166 ? 10.718 42.974 9.113 1.00 31.25 165 SER A CA 1
ATOM 1273 C C . SER A 1 166 ? 9.914 43.438 10.327 1.00 32.23 165 SER A C 1
ATOM 1274 O O . SER A 1 166 ? 9.620 42.626 11.203 1.00 29.84 165 SER A O 1
ATOM 1277 N N . GLU A 1 167 ? 9.536 44.714 10.373 1.00 33.38 166 GLU A N 1
ATOM 1278 C CA . GLU A 1 167 ? 8.752 45.222 11.502 1.00 35.76 166 GLU A CA 1
ATOM 1279 C C . GLU A 1 167 ? 7.300 44.694 11.469 1.00 36.92 166 GLU A C 1
ATOM 1280 O O . GLU A 1 167 ? 6.711 44.386 12.500 1.00 35.36 166 GLU A O 1
ATOM 1286 N N . TYR A 1 168 ? 6.720 44.605 10.285 1.00 38.52 167 TYR A N 1
ATOM 1287 C CA . TYR A 1 168 ? 5.431 43.959 10.138 1.00 41.46 167 TYR A CA 1
ATOM 1288 C C . TYR A 1 168 ? 5.423 42.524 10.711 1.00 35.53 167 TYR A C 1
ATOM 1289 O O . TYR A 1 168 ? 4.508 42.142 11.428 1.00 36.90 167 TYR A O 1
ATOM 1298 N N . THR A 1 169 ? 6.441 41.742 10.377 1.00 32.03 168 THR A N 1
ATOM 1299 C CA . THR A 1 169 ? 6.566 40.359 10.852 1.00 29.45 168 THR A CA 1
ATOM 1300 C C . THR A 1 169 ? 6.730 40.347 12.379 1.00 30.54 168 THR A C 1
ATOM 1301 O O . THR A 1 169 ? 6.104 39.563 13.095 1.00 29.67 168 THR A O 1
ATOM 1305 N N . ARG A 1 170 ? 7.528 41.272 12.898 1.00 29.28 169 ARG A N 1
ATOM 1306 C CA . ARG A 1 170 ? 7.766 41.283 14.331 1.00 28.27 169 ARG A CA 1
ATOM 1307 C C . ARG A 1 170 ? 6.450 41.448 15.085 1.00 34.75 169 ARG A C 1
ATOM 1308 O O . ARG A 1 170 ? 6.177 40.690 16.038 1.00 30.78 169 ARG A O 1
ATOM 1316 N N A MET A 1 171 ? 5.630 42.401 14.642 0.48 33.35 170 MET A N 1
ATOM 1317 N N B MET A 1 171 ? 5.616 42.394 14.661 0.52 33.49 170 MET A N 1
ATOM 1318 C CA A MET A 1 171 ? 4.336 42.708 15.273 0.48 33.60 170 MET A CA 1
ATOM 1319 C CA B MET A 1 171 ? 4.341 42.630 15.346 0.52 33.76 170 MET A CA 1
ATOM 1320 C C A MET A 1 171 ? 3.276 41.644 15.009 0.48 30.17 170 MET A C 1
ATOM 1321 C C B MET A 1 171 ? 3.346 41.524 15.065 0.52 30.11 170 MET A C 1
ATOM 1322 O O A MET A 1 171 ? 2.419 41.383 15.843 0.48 30.77 170 MET A O 1
ATOM 1323 O O B MET A 1 171 ? 2.597 41.119 15.942 0.52 31.67 170 MET A O 1
ATOM 1332 N N . ALA A 1 172 ? 3.334 41.042 13.836 1.00 34.43 171 ALA A N 1
ATOM 1333 C CA . ALA A 1 172 ? 2.389 40.006 13.462 1.00 37.93 171 ALA A CA 1
ATOM 1334 C C . ALA A 1 172 ? 2.556 38.776 14.385 1.00 30.37 171 ALA A C 1
ATOM 1335 O O . ALA A 1 172 ? 1.574 38.176 14.815 1.00 32.42 171 ALA A O 1
ATOM 1337 N N . VAL A 1 173 ? 3.793 38.433 14.711 1.00 27.42 172 VAL A N 1
ATOM 1338 C CA . VAL A 1 173 ? 4.074 37.285 15.568 1.00 25.72 172 VAL A CA 1
ATOM 1339 C C . VAL A 1 173 ? 3.412 37.491 16.927 1.00 31.11 172 VAL A C 1
ATOM 1340 O O . VAL A 1 173 ? 2.862 36.541 17.506 1.00 29.02 172 VAL A O 1
ATOM 1344 N N . LEU A 1 174 ? 3.428 38.733 17.426 1.00 25.37 173 LEU A N 1
ATOM 1345 C CA . LEU A 1 174 ? 2.866 39.016 18.730 1.00 24.67 173 LEU A CA 1
ATOM 1346 C C . LEU A 1 174 ? 1.366 38.949 18.678 1.00 28.42 173 LEU A C 1
ATOM 1347 O O . LEU A 1 174 ? 0.741 38.506 19.632 1.00 28.71 173 LEU A O 1
ATOM 1352 N N . ARG A 1 175 ? 0.779 39.409 17.573 1.00 24.39 174 ARG A N 1
ATOM 1353 C CA . ARG A 1 175 ? -0.665 39.387 17.432 1.00 27.21 174 ARG A CA 1
ATOM 1354 C C . ARG A 1 175 ? -1.169 37.956 17.212 1.00 26.78 174 ARG A C 1
ATOM 1355 O O . ARG A 1 175 ? -2.205 37.586 17.738 1.00 24.99 174 ARG A O 1
ATOM 1363 N N . LEU A 1 176 ? -0.475 37.181 16.377 1.00 24.70 175 LEU A N 1
ATOM 1364 C CA . LEU A 1 176 ? -0.783 35.762 16.252 1.00 31.22 175 LEU A CA 1
ATOM 1365 C C . LEU A 1 176 ? -0.717 35.060 17.608 1.00 30.05 175 LEU A C 1
ATOM 1366 O O . LEU A 1 176 ? -1.555 34.258 17.968 1.00 25.08 175 LEU A O 1
ATOM 1371 N N . HIS A 1 177 ? 0.309 35.338 18.373 1.00 24.55 176 HIS A N 1
ATOM 1372 C CA . HIS A 1 177 ? 0.430 34.721 19.670 1.00 23.97 176 HIS A CA 1
ATOM 1373 C C . HIS A 1 177 ? -0.771 35.038 20.588 1.00 27.91 176 HIS A C 1
ATOM 1374 O O . HIS A 1 177 ? -1.324 34.138 21.231 1.00 23.89 176 HIS A O 1
ATOM 1381 N N . SER A 1 178 ? -1.181 36.303 20.649 1.00 24.78 177 SER A N 1
ATOM 1382 C CA . SER A 1 178 ? -2.363 36.691 21.432 1.00 24.64 177 SER A CA 1
ATOM 1383 C C . SER A 1 178 ? -3.640 36.057 20.983 1.00 25.94 177 SER A C 1
ATOM 1384 O O . SER A 1 178 ? -4.454 35.613 21.805 1.00 26.38 177 SER A O 1
ATOM 1387 N N . ASP A 1 179 ? -3.846 36.030 19.681 1.00 29.35 178 ASP A N 1
ATOM 1388 C CA . ASP A 1 179 ? -4.964 35.292 19.098 1.00 28.50 178 ASP A CA 1
ATOM 1389 C C . ASP A 1 179 ? -4.994 33.837 19.614 1.00 30.83 178 ASP A C 1
ATOM 1390 O O . ASP A 1 179 ? -6.023 33.338 20.116 1.00 29.89 178 ASP A O 1
ATOM 1395 N N . LEU A 1 180 ? -3.889 33.130 19.454 1.00 30.87 179 LEU A N 1
ATOM 1396 C CA . LEU A 1 180 ? -3.847 31.705 19.869 1.00 31.18 179 LEU A CA 1
ATOM 1397 C C . LEU A 1 180 ? -4.028 31.549 21.378 1.00 33.52 179 LEU A C 1
ATOM 1398 O O . LEU A 1 180 ? -4.803 30.730 21.830 1.00 28.06 179 LEU A O 1
ATOM 1403 N N . VAL A 1 181 ? -3.325 32.363 22.158 1.00 30.83 180 VAL A N 1
ATOM 1404 C CA . VAL A 1 181 ? -3.364 32.239 23.614 1.00 32.05 180 VAL A CA 1
ATOM 1405 C C . VAL A 1 181 ? -4.670 32.655 24.296 1.00 30.94 180 VAL A C 1
ATOM 1406 O O . VAL A 1 181 ? -5.143 31.980 25.215 1.00 33.44 180 VAL A O 1
ATOM 1410 N N . LEU A 1 182 ? -5.298 33.723 23.834 1.00 30.57 181 LEU A N 1
ATOM 1411 C CA . LEU A 1 182 ? -6.532 34.191 24.464 1.00 35.06 181 LEU A CA 1
ATOM 1412 C C . LEU A 1 182 ? -7.835 33.617 23.910 1.00 36.73 181 LEU A C 1
ATOM 1413 O O . LEU A 1 182 ? -8.916 34.045 24.294 1.00 42.24 181 LEU A O 1
ATOM 1418 N N . HIS A 1 183 ? -7.747 32.643 23.016 1.00 40.35 182 HIS A N 1
ATOM 1419 C CA . HIS A 1 183 ? -8.923 31.920 22.589 1.00 48.70 182 HIS A CA 1
ATOM 1420 C C . HIS A 1 183 ? -8.828 30.435 22.951 1.00 59.58 182 HIS A C 1
ATOM 1421 O O . HIS A 1 183 ? -7.766 29.949 23.354 1.00 63.80 182 HIS A O 1
ATOM 1428 N N . GLU A 1 184 ? -9.952 29.735 22.844 1.00 78.50 183 GLU A N 1
ATOM 1429 C CA . GLU A 1 184 ? -10.035 28.318 23.204 1.00 81.79 183 GLU A CA 1
ATOM 1430 C C . GLU A 1 184 ? -10.164 28.139 24.710 1.00 75.57 183 GLU A C 1
ATOM 1431 O O . GLU A 1 184 ? -10.064 27.017 25.210 1.00 77.27 183 GLU A O 1
ATOM 1437 N N . SER B 1 8 ? -4.181 -10.775 11.879 1.00 66.10 7 SER B N 1
ATOM 1438 C CA . SER B 1 8 ? -2.807 -10.452 11.497 1.00 75.53 7 SER B CA 1
ATOM 1439 C C . SER B 1 8 ? -2.705 -9.155 10.668 1.00 74.23 7 SER B C 1
ATOM 1440 O O . SER B 1 8 ? -3.610 -8.836 9.908 1.00 78.09 7 SER B O 1
ATOM 1443 N N . LEU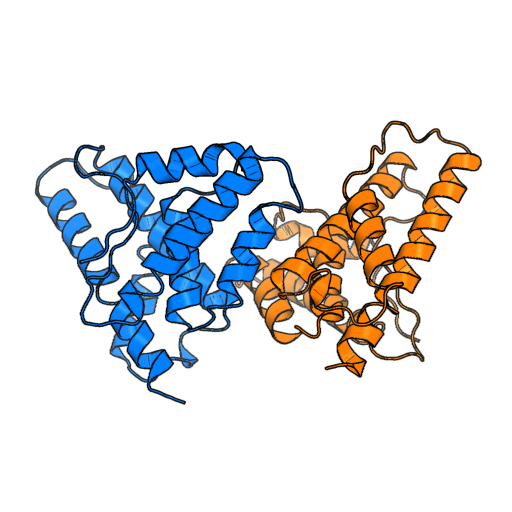 B 1 9 ? -1.591 -8.430 10.810 1.00 66.76 8 LEU B N 1
ATOM 1444 C CA . LEU B 1 9 ? -1.389 -7.114 10.169 1.00 55.63 8 LEU B CA 1
ATOM 1445 C C . LEU B 1 9 ? 0.101 -6.832 10.008 1.00 50.72 8 LEU B C 1
ATOM 1446 O O . LEU B 1 9 ? 0.833 -6.803 11.001 1.00 50.55 8 LEU B O 1
ATOM 1451 N N . HIS B 1 10 ? 0.548 -6.573 8.778 1.00 44.98 9 HIS B N 1
ATOM 1452 C CA . HIS B 1 10 ? 1.989 -6.491 8.463 1.00 40.07 9 HIS B CA 1
ATOM 1453 C C . HIS B 1 10 ? 2.433 -5.234 7.721 1.00 38.43 9 HIS B C 1
ATOM 1454 O O . HIS B 1 10 ? 1.699 -4.655 6.933 1.00 37.56 9 HIS B O 1
ATOM 1461 N N . LEU B 1 11 ? 3.664 -4.824 7.971 1.00 35.56 10 LEU B N 1
ATOM 1462 C CA . LEU B 1 11 ? 4.228 -3.690 7.266 1.00 34.52 10 LEU B CA 1
ATOM 1463 C C . LEU B 1 11 ? 4.417 -4.058 5.809 1.00 41.15 10 LEU B C 1
ATOM 1464 O O . LEU B 1 11 ? 4.542 -5.233 5.485 1.00 39.69 10 LEU B O 1
ATOM 1469 N N . PRO B 1 12 ? 4.476 -3.057 4.926 1.00 36.38 11 PRO B N 1
ATOM 1470 C CA . PRO B 1 12 ? 4.856 -3.323 3.539 1.00 38.91 11 PRO B CA 1
ATOM 1471 C C . PRO B 1 12 ? 6.318 -3.730 3.417 1.00 45.95 11 PRO B C 1
ATOM 1472 O O . PRO B 1 12 ? 7.101 -3.516 4.354 1.00 40.45 11 PRO B O 1
ATOM 1476 N N . LYS B 1 13 ? 6.682 -4.295 2.265 1.00 51.37 12 LYS B N 1
ATOM 1477 C CA . LYS B 1 13 ? 8.062 -4.712 2.023 1.00 50.44 12 LYS B CA 1
ATOM 1478 C C . LYS B 1 13 ? 8.978 -3.517 1.971 1.00 45.34 12 LYS B C 1
ATOM 1479 O O . LYS B 1 13 ? 8.616 -2.479 1.432 1.00 48.50 12 LYS B O 1
ATOM 1485 N N . TYR B 1 14 ? 10.171 -3.672 2.518 1.00 47.56 13 TYR B N 1
ATOM 1486 C CA . TYR B 1 14 ? 11.082 -2.547 2.639 1.00 49.63 13 TYR B CA 1
ATOM 1487 C C . TYR B 1 14 ? 11.194 -1.808 1.311 1.00 52.75 13 TYR B C 1
ATOM 1488 O O . TYR B 1 14 ? 10.998 -0.596 1.249 1.00 47.31 13 TYR B O 1
ATOM 1497 N N . ASP B 1 15 ? 11.505 -2.545 0.257 1.00 56.77 14 ASP B N 1
ATOM 1498 C CA . ASP B 1 15 ? 11.657 -1.970 -1.078 1.00 51.10 14 ASP B CA 1
ATOM 1499 C C . ASP B 1 15 ? 10.460 -1.189 -1.558 1.00 48.99 14 ASP B C 1
ATOM 1500 O O . ASP B 1 15 ? 10.620 -0.157 -2.185 1.00 48.76 14 ASP B O 1
ATOM 1505 N N . ASP B 1 16 ? 9.260 -1.694 -1.308 1.00 50.96 15 ASP B N 1
ATOM 1506 C CA . ASP B 1 16 ? 8.078 -1.033 -1.821 1.00 46.93 15 ASP B CA 1
ATOM 1507 C C . ASP B 1 16 ? 7.899 0.287 -1.092 1.00 48.57 15 ASP B C 1
ATOM 1508 O O . ASP B 1 16 ? 7.571 1.305 -1.699 1.00 49.72 15 ASP B O 1
ATOM 1513 N N . PHE B 1 17 ? 8.144 0.278 0.212 1.00 51.45 16 PHE B N 1
ATOM 1514 C CA . PHE B 1 17 ? 7.977 1.485 0.993 1.00 41.85 16 PHE B CA 1
ATOM 1515 C C . PHE B 1 17 ? 8.993 2.520 0.537 1.00 42.46 16 PHE B C 1
ATOM 1516 O O . PHE B 1 17 ? 8.638 3.659 0.262 1.00 40.98 16 PHE B O 1
ATOM 1524 N N . VAL B 1 18 ? 10.263 2.130 0.469 1.00 41.54 17 VAL B N 1
ATOM 1525 C CA . VAL B 1 18 ? 11.309 3.043 0.014 1.00 47.24 17 VAL B CA 1
ATOM 1526 C C . VAL B 1 18 ? 10.985 3.645 -1.361 1.00 49.62 17 VAL B C 1
ATOM 1527 O O . VAL B 1 18 ? 11.131 4.861 -1.565 1.00 46.37 17 VAL B O 1
ATOM 1531 N N . GLN B 1 19 ? 10.534 2.822 -2.302 1.00 60.36 18 GLN B N 1
ATOM 1532 C CA . GLN B 1 19 ? 10.165 3.356 -3.616 1.00 62.96 18 GLN B CA 1
ATOM 1533 C C . GLN B 1 19 ? 9.048 4.374 -3.464 1.00 55.87 18 GLN B C 1
ATOM 1534 O O . GLN B 1 19 ? 9.055 5.414 -4.131 1.00 50.41 18 GLN B O 1
ATOM 1540 N N . SER B 1 20 ? 8.087 4.062 -2.592 1.00 50.72 19 SER B N 1
ATOM 1541 C CA . SER B 1 20 ? 6.886 4.878 -2.448 1.00 47.50 19 SER B CA 1
ATOM 1542 C C . SER B 1 20 ? 7.190 6.287 -1.913 1.00 47.02 19 SER B C 1
ATOM 1543 O O . SER B 1 20 ? 6.385 7.204 -2.058 1.00 49.08 19 SER B O 1
ATOM 1546 N N . ILE B 1 21 ? 8.337 6.477 -1.292 1.00 49.03 20 ILE B N 1
ATOM 1547 C CA . ILE B 1 21 ? 8.613 7.791 -0.748 1.00 44.62 20 ILE B CA 1
ATOM 1548 C C . ILE B 1 21 ? 9.781 8.464 -1.436 1.00 47.86 20 ILE B C 1
ATOM 1549 O O . ILE B 1 21 ? 10.281 9.480 -0.951 1.00 47.68 20 ILE B O 1
ATOM 1554 N N . SER B 1 22 ? 10.225 7.901 -2.551 1.00 51.71 21 SER B N 1
ATOM 1555 C CA . SER B 1 22 ? 11.439 8.397 -3.194 1.00 57.87 21 SER B CA 1
ATOM 1556 C C . SER B 1 22 ? 11.272 9.807 -3.745 1.00 51.40 21 SER B C 1
ATOM 1557 O O . SER B 1 22 ? 12.235 10.597 -3.784 1.00 53.77 21 SER B O 1
ATOM 1560 N N . VAL B 1 23 ? 10.053 10.111 -4.175 1.00 50.32 22 VAL B N 1
ATOM 1561 C CA . VAL B 1 23 ? 9.753 11.394 -4.782 1.00 51.34 22 VAL B CA 1
ATOM 1562 C C . VAL B 1 23 ? 9.962 12.524 -3.771 1.00 47.48 22 VAL B C 1
ATOM 1563 O O . VAL B 1 23 ? 10.244 13.644 -4.148 1.00 51.53 22 VAL B O 1
ATOM 1567 N N . LEU B 1 24 ? 9.856 12.236 -2.482 1.00 45.24 23 LEU B N 1
ATOM 1568 C CA . LEU B 1 24 ? 9.987 13.303 -1.482 1.00 42.65 23 LEU B CA 1
ATOM 1569 C C . LEU B 1 24 ? 11.416 13.772 -1.268 1.00 41.18 23 LEU B C 1
ATOM 1570 O O . LEU B 1 24 ? 11.656 14.757 -0.561 1.00 48.78 23 LEU B O 1
ATOM 1575 N N . ALA B 1 25 ? 12.362 13.038 -1.835 1.00 45.34 24 ALA B N 1
ATOM 1576 C CA . ALA B 1 25 ? 13.782 13.303 -1.637 1.00 52.52 24 ALA B CA 1
ATOM 1577 C C . ALA B 1 25 ? 14.130 13.513 -0.165 1.00 50.97 24 ALA B C 1
ATOM 1578 O O . ALA B 1 25 ? 14.756 14.509 0.190 1.00 44.81 24 ALA B O 1
ATOM 1580 N N . LEU B 1 26 ? 13.743 12.576 0.693 1.00 52.49 25 LEU B N 1
ATOM 1581 C CA . LEU B 1 26 ? 14.086 12.695 2.102 1.00 48.04 25 LEU B CA 1
ATOM 1582 C C . LEU B 1 26 ? 15.589 12.542 2.338 1.00 52.91 25 LEU B C 1
ATOM 1583 O O . LEU B 1 26 ? 16.295 11.875 1.590 1.00 51.69 25 LEU B O 1
ATOM 1588 N N . THR B 1 27 ? 16.045 13.156 3.417 1.00 62.40 26 THR B N 1
ATOM 1589 C CA . THR B 1 27 ? 17.441 13.160 3.788 1.00 69.05 26 THR B CA 1
ATOM 1590 C C . THR B 1 27 ? 17.825 11.909 4.561 1.00 64.56 26 THR B C 1
ATOM 1591 O O . THR B 1 27 ? 19.007 11.654 4.782 1.00 67.96 26 THR B O 1
ATOM 1595 N N . MET B 1 28 ? 16.829 11.146 5.000 1.00 52.91 27 MET B N 1
ATOM 1596 C CA . MET B 1 28 ? 17.095 9.948 5.789 1.00 47.74 27 MET B CA 1
ATOM 1597 C C . MET B 1 28 ? 16.550 8.715 5.105 1.00 42.31 27 MET B C 1
ATOM 1598 O O . MET B 1 28 ? 15.719 8.808 4.189 1.00 42.06 27 MET B O 1
ATOM 1603 N N . SER B 1 29 ? 16.959 7.554 5.604 1.00 43.75 28 SER B N 1
ATOM 1604 C CA . SER B 1 29 ? 16.521 6.280 5.043 1.00 43.09 28 SER B CA 1
ATOM 1605 C C . SER B 1 29 ? 15.118 5.846 5.496 1.00 43.02 28 SER B C 1
ATOM 1606 O O . SER B 1 29 ? 14.548 6.376 6.470 1.00 35.07 28 SER B O 1
ATOM 1609 N N . GLY B 1 30 ? 14.567 4.851 4.801 1.00 35.29 29 GLY B N 1
ATOM 1610 C CA . GLY B 1 30 ? 13.285 4.316 5.202 1.00 37.03 29 GLY B CA 1
ATOM 1611 C C . GLY B 1 30 ? 13.309 3.808 6.626 1.00 39.78 29 GLY B C 1
ATOM 1612 O O . GLY B 1 30 ? 12.359 4.011 7.385 1.00 35.26 29 GLY B O 1
ATOM 1613 N N . SER B 1 31 ? 14.386 3.131 7.004 1.00 35.22 30 SER B N 1
ATOM 1614 C CA . SER B 1 31 ? 14.472 2.597 8.351 1.00 33.86 30 SER B CA 1
ATOM 1615 C C . SER B 1 31 ? 14.507 3.708 9.409 1.00 26.93 30 SER B C 1
ATOM 1616 O O . SER B 1 31 ? 13.830 3.606 10.423 1.00 30.84 30 SER B O 1
ATOM 1619 N N . GLU B 1 32 ? 15.282 4.757 9.156 1.00 30.62 31 GLU B N 1
ATOM 1620 C CA . GLU B 1 32 ? 15.373 5.879 10.080 1.00 29.97 31 GLU B CA 1
ATOM 1621 C C . GLU B 1 32 ? 14.047 6.577 10.236 1.00 28.98 31 GLU B C 1
ATOM 1622 O O . GLU B 1 32 ? 13.675 6.966 11.344 1.00 31.43 31 GLU B O 1
ATOM 1628 N N . LEU B 1 33 ? 13.326 6.734 9.133 1.00 30.47 32 LEU B N 1
ATOM 1629 C CA . LEU B 1 33 ? 12.008 7.335 9.176 1.00 30.14 32 LEU B CA 1
ATOM 1630 C C . LEU B 1 33 ? 11.028 6.479 9.981 1.00 32.56 32 LEU B C 1
ATOM 1631 O O . LEU B 1 33 ? 10.219 7.007 10.765 1.00 31.19 32 LEU B O 1
ATOM 1636 N N . HIS B 1 34 ? 11.089 5.162 9.797 1.00 28.46 33 HIS B N 1
ATOM 1637 C CA . HIS B 1 34 ? 10.224 4.286 10.554 1.00 30.32 33 HIS B CA 1
ATOM 1638 C C . HIS B 1 34 ? 10.560 4.350 12.043 1.00 22.37 33 HIS B C 1
ATOM 1639 O O . HIS B 1 34 ? 9.670 4.384 12.889 1.00 22.62 33 HIS B O 1
ATOM 1646 N N . GLY B 1 35 ? 11.847 4.435 12.369 1.00 23.14 34 GLY B N 1
ATOM 1647 C CA . GLY B 1 35 ? 12.263 4.639 13.753 1.00 26.10 34 GLY B CA 1
ATOM 1648 C C . GLY B 1 35 ? 11.660 5.878 14.349 1.00 27.19 34 GLY B C 1
ATOM 1649 O O . GLY B 1 35 ? 11.152 5.873 15.480 1.00 22.51 34 GLY B O 1
ATOM 1650 N N . ILE B 1 36 ? 11.693 6.957 13.590 1.00 24.70 35 ILE B N 1
ATOM 1651 C CA . ILE B 1 36 ? 11.136 8.219 14.067 1.00 23.78 35 ILE B CA 1
ATOM 1652 C C . ILE B 1 36 ? 9.643 8.059 14.381 1.00 24.60 35 ILE B C 1
ATOM 1653 O O . ILE B 1 36 ? 9.143 8.446 15.443 1.00 19.84 35 ILE B O 1
ATOM 1658 N N . MET B 1 37 ? 8.918 7.485 13.441 1.00 20.18 36 MET B N 1
ATOM 1659 C CA . MET B 1 37 ? 7.505 7.227 13.608 1.00 19.45 36 MET B CA 1
ATOM 1660 C C . MET B 1 37 ? 7.257 6.452 14.888 1.00 25.61 36 MET B C 1
ATOM 1661 O O . MET B 1 37 ? 6.361 6.781 15.680 1.00 21.82 36 MET B O 1
ATOM 1666 N N . CYS B 1 38 ? 8.041 5.403 15.095 1.00 19.32 37 CYS B N 1
ATOM 1667 C CA . CYS B 1 38 ? 7.916 4.576 16.292 1.00 18.42 37 CYS B CA 1
ATOM 1668 C C . CYS B 1 38 ? 8.323 5.266 17.573 1.00 18.17 37 CYS B C 1
ATOM 1669 O O . CYS B 1 38 ? 7.778 4.990 18.616 1.00 23.02 37 CYS B O 1
ATOM 1672 N N . GLY B 1 39 ? 9.241 6.213 17.497 1.00 21.03 38 GLY B N 1
ATOM 1673 C CA . GLY B 1 39 ? 9.543 7.075 18.645 1.00 25.80 38 GLY B CA 1
ATOM 1674 C C . GLY B 1 39 ? 8.338 7.898 19.073 1.00 25.20 38 GLY B C 1
ATOM 1675 O O . GLY B 1 39 ? 7.946 7.951 20.253 1.00 20.91 38 GLY B O 1
ATOM 1676 N N . TYR B 1 40 ? 7.713 8.559 18.116 1.00 23.18 39 TYR B N 1
ATOM 1677 C CA . TYR B 1 40 ? 6.487 9.262 18.417 1.00 19.24 39 TYR B CA 1
ATOM 1678 C C . TYR B 1 40 ? 5.421 8.304 18.977 1.00 23.91 39 TYR B C 1
ATOM 1679 O O . TYR B 1 40 ? 4.742 8.634 19.963 1.00 19.94 39 TYR B O 1
ATOM 1688 N N . LEU B 1 41 ? 5.257 7.123 18.365 1.00 18.51 40 LEU B N 1
ATOM 1689 C CA . LEU B 1 41 ? 4.186 6.221 18.794 1.00 21.23 40 LEU B CA 1
ATOM 1690 C C . LEU B 1 41 ? 4.443 5.666 20.203 1.00 21.09 40 LEU B C 1
ATOM 1691 O O . LEU B 1 41 ? 3.545 5.547 21.030 1.00 24.08 40 LEU B O 1
ATOM 1696 N N . CYS B 1 42 ? 5.700 5.348 20.467 1.00 22.60 41 CYS B N 1
ATOM 1697 C CA . CYS B 1 42 ? 6.110 4.853 21.764 1.00 31.25 41 CYS B CA 1
ATOM 1698 C C . CYS B 1 42 ? 5.750 5.864 22.848 1.00 25.10 41 CYS B C 1
ATOM 1699 O O . CYS B 1 42 ? 5.292 5.491 23.944 1.00 23.28 41 CYS B O 1
ATOM 1702 N N . ALA B 1 43 ? 5.945 7.134 22.541 1.00 29.11 42 ALA B N 1
ATOM 1703 C CA . ALA B 1 43 ? 5.643 8.203 23.471 1.00 29.00 42 ALA B CA 1
ATOM 1704 C C . ALA B 1 43 ? 4.176 8.571 23.587 1.00 32.56 42 ALA B C 1
ATOM 1705 O O . ALA B 1 43 ? 3.819 9.319 24.485 1.00 25.87 42 ALA B O 1
ATOM 1707 N N . GLY B 1 44 ? 3.321 8.072 22.705 1.00 26.77 43 GLY B N 1
ATOM 1708 C CA . GLY B 1 44 ? 1.909 8.434 22.759 1.00 27.17 43 GLY B CA 1
ATOM 1709 C C . GLY B 1 44 ? 1.646 9.743 22.066 1.00 29.67 43 GLY B C 1
ATOM 1710 O O . GLY B 1 44 ? 0.582 10.364 22.221 1.00 31.17 43 GLY B O 1
ATOM 1711 N N . ALA B 1 45 ? 2.634 10.193 21.298 1.00 22.03 44 ALA B N 1
ATOM 1712 C CA . ALA B 1 45 ? 2.520 11.485 20.629 1.00 26.18 44 ALA B CA 1
ATOM 1713 C C . ALA B 1 45 ? 2.049 11.305 19.205 1.00 29.81 44 ALA B C 1
ATOM 1714 O O . ALA B 1 45 ? 2.731 11.734 18.269 1.00 25.97 44 ALA B O 1
ATOM 1716 N N . ASP B 1 46 ? 0.881 10.684 19.046 1.00 30.33 45 ASP B N 1
ATOM 1717 C CA . ASP B 1 46 ? 0.398 10.232 17.751 1.00 26.89 45 ASP B CA 1
ATOM 1718 C C . ASP B 1 46 ? 0.125 11.447 16.825 1.00 29.77 45 ASP B C 1
ATOM 1719 O O . ASP B 1 46 ? 0.600 11.477 15.673 1.00 29.40 45 ASP B O 1
ATOM 1724 N N . SER B 1 47 ? -0.630 12.441 17.327 1.00 29.71 46 SER B N 1
ATOM 1725 C CA . SER B 1 47 ? -0.963 13.640 16.549 1.00 33.85 46 SER B CA 1
ATOM 1726 C C . SER B 1 47 ? 0.288 14.394 16.144 1.00 28.19 46 SER B C 1
ATOM 1727 O O . SER B 1 47 ? 0.356 14.941 15.042 1.00 27.91 46 SER B O 1
ATOM 1730 N N . GLN B 1 48 ? 1.268 14.454 17.046 1.00 27.14 47 GLN B N 1
ATOM 1731 C CA . GLN B 1 48 ? 2.500 15.194 16.774 1.00 31.63 47 GLN B CA 1
ATOM 1732 C C . GLN B 1 48 ? 3.273 14.472 15.678 1.00 30.09 47 GLN B C 1
ATOM 1733 O O . GLN B 1 48 ? 3.864 15.105 14.800 1.00 24.55 47 GLN B O 1
ATOM 1739 N N . GLY B 1 49 ? 3.285 13.142 15.726 1.00 27.44 48 GLY B N 1
ATOM 1740 C CA . GLY B 1 49 ? 3.963 12.376 14.702 1.00 25.96 48 GLY B CA 1
ATOM 1741 C C . GLY B 1 49 ? 3.302 12.612 13.341 1.00 26.67 48 GLY B C 1
ATOM 1742 O O . GLY B 1 49 ? 3.981 12.734 12.317 1.00 22.46 48 GLY B O 1
ATOM 1743 N N . GLU B 1 50 ? 1.980 12.613 13.336 1.00 24.87 49 GLU B N 1
ATOM 1744 C CA . GLU B 1 50 ? 1.205 12.866 12.119 1.00 33.51 49 GLU B CA 1
ATOM 1745 C C . GLU B 1 50 ? 1.531 14.196 11.493 1.00 35.45 49 GLU B C 1
ATOM 1746 O O . GLU B 1 50 ? 1.631 14.283 10.267 1.00 25.10 49 GLU B O 1
ATOM 1752 N N . ALA B 1 51 ? 1.711 15.232 12.316 1.00 32.95 50 ALA B N 1
ATOM 1753 C CA . ALA B 1 51 ? 1.991 16.569 11.786 1.00 32.92 50 ALA B CA 1
ATOM 1754 C C . ALA B 1 51 ? 3.410 16.558 11.224 1.00 31.32 50 ALA B C 1
ATOM 1755 O O . ALA B 1 51 ? 3.680 17.128 10.180 1.00 34.88 50 ALA B O 1
ATOM 1757 N N . TYR B 1 52 ? 4.309 15.847 11.886 1.00 28.11 51 TYR B N 1
ATOM 1758 C CA . TYR B 1 52 ? 5.637 15.681 11.349 1.00 25.65 51 TYR B CA 1
ATOM 1759 C C . TYR B 1 52 ? 5.598 15.020 9.954 1.00 34.23 51 TYR B C 1
ATOM 1760 O O . TYR B 1 52 ? 6.181 15.536 9.011 1.00 29.36 51 TYR B O 1
ATOM 1769 N N . ILE B 1 53 ? 4.920 13.875 9.827 1.00 32.10 52 ILE B N 1
ATOM 1770 C CA . ILE B 1 53 ? 4.851 13.173 8.544 1.00 29.98 52 ILE B CA 1
ATOM 1771 C C . ILE B 1 53 ? 4.276 14.079 7.435 1.00 32.12 52 ILE B C 1
ATOM 1772 O O . ILE B 1 53 ? 4.816 14.155 6.330 1.00 34.83 52 ILE B O 1
ATOM 1777 N N . ARG B 1 54 ? 3.205 14.796 7.741 1.00 36.54 53 ARG B N 1
ATOM 1778 C CA . ARG B 1 54 ? 2.616 15.705 6.772 1.00 41.15 53 ARG B CA 1
ATOM 1779 C C . ARG B 1 54 ? 3.621 16.803 6.371 1.00 37.26 53 ARG B C 1
ATOM 1780 O O . ARG B 1 54 ? 3.761 17.109 5.204 1.00 38.15 53 ARG B O 1
ATOM 1788 N N . ALA B 1 55 ? 4.332 17.370 7.337 1.00 41.05 54 ALA B N 1
ATOM 1789 C CA . ALA B 1 55 ? 5.306 18.433 7.037 1.00 42.60 54 ALA B CA 1
ATOM 1790 C C . ALA B 1 55 ? 6.455 17.927 6.123 1.00 40.87 54 ALA B C 1
ATOM 1791 O O . ALA B 1 55 ? 7.072 18.703 5.399 1.00 40.07 54 ALA B O 1
ATOM 1793 N N . LEU B 1 56 ? 6.692 16.613 6.098 1.00 43.31 55 LEU B N 1
ATOM 1794 C CA . LEU B 1 56 ? 7.711 16.055 5.202 1.00 40.84 55 LEU B CA 1
ATOM 1795 C C . LEU B 1 56 ? 7.402 16.315 3.715 1.00 43.91 55 LEU B C 1
ATOM 1796 O O . LEU B 1 56 ? 8.298 16.267 2.875 1.00 45.57 55 LEU B O 1
ATOM 1801 N N . LEU B 1 57 ? 6.153 16.592 3.380 1.00 38.29 56 LEU B N 1
ATOM 1802 C CA . LEU B 1 57 ? 5.850 16.938 1.998 1.00 39.47 56 LEU B CA 1
ATOM 1803 C C . LEU B 1 57 ? 6.237 18.377 1.642 1.00 46.06 56 LEU B C 1
ATOM 1804 O O . LEU B 1 57 ? 6.140 18.782 0.484 1.00 44.79 56 LEU B O 1
ATOM 1809 N N . ASN B 1 58 ? 6.651 19.148 2.636 1.00 49.12 57 ASN B N 1
ATOM 1810 C CA . ASN B 1 58 ? 6.963 20.565 2.424 1.00 53.70 57 ASN B CA 1
ATOM 1811 C C . ASN B 1 58 ? 5.925 21.259 1.534 1.00 51.99 57 ASN B C 1
ATOM 1812 O O . ASN B 1 58 ? 6.277 21.874 0.537 1.00 55.02 57 ASN B O 1
ATOM 1817 N N . ASN B 1 59 ? 4.655 21.110 1.920 1.00 49.77 58 ASN B N 1
ATOM 1818 C CA . ASN B 1 59 ? 3.478 21.703 1.259 1.00 52.75 58 ASN B CA 1
ATOM 1819 C C . ASN B 1 59 ? 3.183 21.314 -0.199 1.00 56.97 58 ASN B C 1
ATOM 1820 O O . ASN B 1 59 ? 2.286 21.889 -0.821 1.00 54.59 58 ASN B O 1
ATOM 1825 N N . LYS B 1 60 ? 3.888 20.328 -0.747 1.00 58.91 59 LYS B N 1
ATOM 1826 C CA . LYS B 1 60 ? 3.552 19.850 -2.098 1.00 54.93 59 LYS B CA 1
ATOM 1827 C C . LYS B 1 60 ? 2.169 19.184 -2.087 1.00 47.41 59 LYS B C 1
ATOM 1828 O O . LYS B 1 60 ? 1.796 18.533 -1.094 1.00 48.52 59 LYS B O 1
ATOM 1834 N N . LYS B 1 61 ? 1.425 19.339 -3.183 1.00 51.39 60 LYS B N 1
ATOM 1835 C CA . LYS B 1 61 ? 0.047 18.822 -3.276 1.00 57.96 60 LYS B CA 1
ATOM 1836 C C . LYS B 1 61 ? -0.187 17.931 -4.492 1.00 49.55 60 LYS B C 1
ATOM 1837 O O . LYS B 1 61 ? -1.321 17.530 -4.763 1.00 59.13 60 LYS B O 1
ATOM 1843 N N . ASP B 1 62 ? 0.873 17.646 -5.239 1.00 44.89 61 ASP B N 1
ATOM 1844 C CA . ASP B 1 62 ? 0.758 16.912 -6.493 1.00 45.20 61 ASP B CA 1
ATOM 1845 C C . ASP B 1 62 ? 0.521 15.437 -6.178 1.00 46.58 61 ASP B C 1
ATOM 1846 O O . ASP B 1 62 ? 0.801 14.959 -5.093 1.00 40.92 61 ASP B O 1
ATOM 1851 N N . GLU B 1 63 ? 0.036 14.719 -7.166 1.00 41.91 62 GLU B N 1
ATOM 1852 C CA . GLU B 1 63 ? -0.439 13.367 -6.994 1.00 40.11 62 GLU B CA 1
ATOM 1853 C C . GLU B 1 63 ? 0.608 12.418 -6.397 1.00 38.59 62 GLU B C 1
ATOM 1854 O O . GLU B 1 63 ? 0.325 11.663 -5.452 1.00 37.14 62 GLU B O 1
ATOM 1860 N N . GLN B 1 64 ? 1.826 12.485 -6.937 1.00 39.03 63 GLN B N 1
ATOM 1861 C CA . GLN B 1 64 ? 2.915 11.615 -6.500 1.00 41.88 63 GLN B CA 1
ATOM 1862 C C . GLN B 1 64 ? 3.323 11.877 -5.051 1.00 39.43 63 GLN B C 1
ATOM 1863 O O . GLN B 1 64 ? 3.609 10.942 -4.317 1.00 36.17 63 GLN B O 1
ATOM 1869 N N . SER B 1 65 ? 3.331 13.142 -4.648 1.00 41.46 64 SER B N 1
ATOM 1870 C CA . SER B 1 65 ? 3.643 13.514 -3.273 1.00 38.08 64 SER B CA 1
ATOM 1871 C C . SER B 1 65 ? 2.520 13.057 -2.353 1.00 38.36 64 SER B C 1
ATOM 1872 O O . SER B 1 65 ? 2.791 12.533 -1.263 1.00 36.12 64 SER B O 1
ATOM 1875 N N . ARG B 1 66 ? 1.272 13.238 -2.800 1.00 37.46 65 ARG B N 1
ATOM 1876 C CA . ARG B 1 66 ? 0.112 12.789 -2.025 1.00 36.59 65 ARG B CA 1
ATOM 1877 C C . AR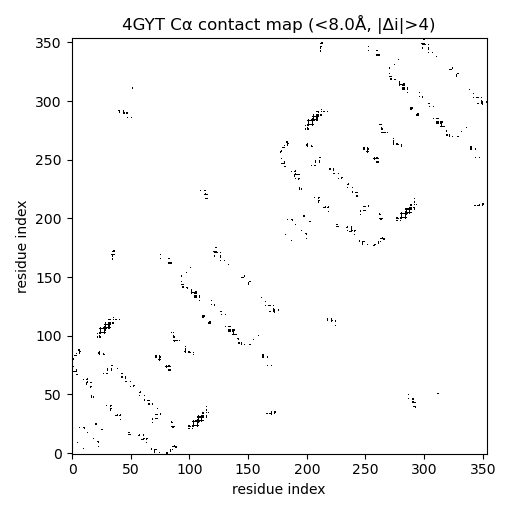G B 1 66 ? 0.100 11.279 -1.836 1.00 35.10 65 ARG B C 1
ATOM 1878 O O . ARG B 1 66 ? -0.288 10.804 -0.773 1.00 33.79 65 ARG B O 1
ATOM 1886 N N . ASN B 1 67 ? 0.526 10.525 -2.844 1.00 37.63 66 ASN B N 1
ATOM 1887 C CA . ASN B 1 67 ? 0.609 9.068 -2.703 1.00 37.89 66 ASN B CA 1
ATOM 1888 C C . ASN B 1 67 ? 1.730 8.680 -1.732 1.00 37.01 66 ASN B C 1
ATOM 1889 O O . ASN B 1 67 ? 1.597 7.715 -0.988 1.00 30.86 66 ASN B O 1
ATOM 1894 N N . ALA B 1 68 ? 2.821 9.444 -1.717 1.00 32.62 67 ALA B N 1
ATOM 1895 C CA . ALA B 1 68 ? 3.890 9.208 -0.762 1.00 33.01 67 ALA B CA 1
ATOM 1896 C C . ALA B 1 68 ? 3.375 9.361 0.682 1.00 36.98 67 ALA B C 1
ATOM 1897 O O . ALA B 1 68 ? 3.723 8.578 1.575 1.00 31.67 67 ALA B O 1
ATOM 1899 N N . LEU B 1 69 ? 2.541 10.375 0.885 1.00 33.65 68 LEU B N 1
ATOM 1900 C CA . LEU B 1 69 ? 1.943 10.663 2.184 1.00 34.31 68 LEU B CA 1
ATOM 1901 C C . LEU B 1 69 ? 0.993 9.552 2.607 1.00 34.12 68 LEU B C 1
ATOM 1902 O O . LEU B 1 69 ? 0.973 9.160 3.776 1.00 35.69 68 LEU B O 1
ATOM 1907 N N . LEU B 1 70 ? 0.204 9.047 1.655 1.00 31.35 69 LEU B N 1
ATOM 1908 C CA . LEU B 1 70 ? -0.719 7.952 1.936 1.00 35.92 69 LEU B CA 1
ATOM 1909 C C . LEU B 1 70 ? 0.091 6.766 2.382 1.00 35.20 69 LEU B C 1
ATOM 1910 O O . LEU B 1 70 ? -0.277 6.068 3.349 1.00 29.35 69 LEU B O 1
ATOM 1915 N N . SER B 1 71 ? 1.219 6.551 1.709 1.00 29.03 70 SER B N 1
ATOM 1916 C CA . SER B 1 71 ? 2.052 5.417 2.060 1.00 34.40 70 SER B CA 1
ATOM 1917 C C . SER B 1 71 ? 2.647 5.571 3.478 1.00 32.21 70 SER B C 1
ATOM 1918 O O . SER B 1 71 ? 2.657 4.619 4.284 1.00 29.18 70 SER B O 1
ATOM 1921 N N . MET B 1 72 ? 3.122 6.766 3.798 1.00 33.57 71 MET B N 1
ATOM 1922 C CA . MET B 1 72 ? 3.673 7.037 5.124 1.00 27.19 71 MET B CA 1
ATOM 1923 C C . MET B 1 72 ? 2.612 6.875 6.216 1.00 29.26 71 MET B C 1
ATOM 1924 O O . MET B 1 72 ? 2.865 6.255 7.272 1.00 28.21 71 MET B O 1
ATOM 1929 N N . PHE B 1 73 ? 1.423 7.420 5.981 1.00 30.11 72 PHE B N 1
ATOM 1930 C CA . PHE B 1 73 ? 0.320 7.248 6.936 1.00 32.04 72 PHE B CA 1
ATOM 1931 C C . PHE B 1 73 ? -0.095 5.777 7.103 1.00 26.37 72 PHE B C 1
ATOM 1932 O O . PHE B 1 73 ? -0.507 5.373 8.182 1.00 29.47 72 PHE B O 1
ATOM 1940 N N . SER B 1 74 ? -0.001 4.977 6.041 1.00 28.89 73 SER B N 1
ATOM 1941 C CA . SER B 1 74 ? -0.390 3.581 6.122 1.00 29.21 73 SER B CA 1
ATOM 1942 C C . SER B 1 74 ? 0.582 2.852 7.046 1.00 24.65 73 SER B C 1
ATOM 1943 O O . SER B 1 74 ? 0.156 2.151 7.971 1.00 29.71 73 SER B O 1
ATOM 1946 N N . VAL B 1 75 ? 1.886 3.101 6.859 1.00 28.97 74 VAL B N 1
ATOM 1947 C CA . VAL B 1 75 ? 2.916 2.597 7.764 1.00 27.11 74 VAL B CA 1
ATOM 1948 C C . VAL B 1 75 ? 2.784 3.098 9.222 1.00 28.75 74 VAL B C 1
ATOM 1949 O O . VAL B 1 75 ? 2.929 2.326 10.160 1.00 26.83 74 VAL B O 1
ATOM 1953 N N . PHE B 1 76 ? 2.542 4.393 9.413 1.00 25.42 75 PHE B N 1
ATOM 1954 C CA . PHE B 1 76 ? 2.322 4.923 10.738 1.00 24.33 75 PHE B CA 1
ATOM 1955 C C . PHE B 1 76 ? 1.125 4.226 11.409 1.00 23.97 75 PHE B C 1
ATOM 1956 O O . PHE B 1 76 ? 1.180 3.845 12.567 1.00 24.96 75 PHE B O 1
ATOM 1964 N N . SER B 1 77 ? 0.042 4.050 10.683 1.00 25.05 76 SER B N 1
ATOM 1965 C CA . SER B 1 77 ? -1.117 3.415 11.249 1.00 24.87 76 SER B CA 1
ATOM 1966 C C . SER B 1 77 ? -0.918 1.894 11.545 1.00 34.17 76 SER B C 1
ATOM 1967 O O . SER B 1 77 ? -1.408 1.390 12.563 1.00 26.18 76 SER B O 1
ATOM 1970 N N . ILE B 1 78 ? -0.215 1.176 10.676 1.00 30.15 77 ILE B N 1
ATOM 1971 C CA . ILE B 1 78 ? 0.138 -0.209 10.948 1.00 29.84 77 ILE B CA 1
ATOM 1972 C C . ILE B 1 78 ? 1.009 -0.317 12.204 1.00 26.95 77 ILE B C 1
ATOM 1973 O O . ILE B 1 78 ? 0.775 -1.174 13.079 1.00 27.76 77 ILE B O 1
ATOM 1978 N N . SER B 1 79 ? 1.967 0.582 12.325 1.00 27.08 78 SER B N 1
ATOM 1979 C CA . SER B 1 79 ? 2.834 0.620 13.484 1.00 24.69 78 SER B CA 1
ATOM 1980 C C . SER B 1 79 ? 2.108 0.950 14.779 1.00 24.97 78 SER B C 1
ATOM 1981 O O . SER B 1 79 ? 2.395 0.376 15.823 1.00 23.09 78 SER B O 1
ATOM 1984 N N A GLN B 1 80 ? 1.221 1.927 14.702 0.53 22.84 79 GLN B N 1
ATOM 1985 N N B GLN B 1 80 ? 1.193 1.918 14.715 0.47 22.79 79 GLN B N 1
ATOM 1986 C CA A GLN B 1 80 ? 0.387 2.320 15.810 0.53 22.84 79 GLN B CA 1
ATOM 1987 C CA B GLN B 1 80 ? 0.382 2.307 15.862 0.47 23.02 79 GLN B CA 1
ATOM 1988 C C A GLN B 1 80 ? -0.375 1.108 16.363 0.53 22.68 79 GLN B C 1
ATOM 1989 C C B GLN B 1 80 ? -0.403 1.103 16.385 0.47 22.69 79 GLN B C 1
ATOM 1990 O O A GLN B 1 80 ? -0.369 0.856 17.561 0.53 22.71 79 GLN B O 1
ATOM 1991 O O B GLN B 1 80 ? -0.451 0.855 17.584 0.47 24.81 79 GLN B O 1
ATOM 2002 N N . GLN B 1 81 ? -1.013 0.358 15.472 1.00 26.42 80 GLN B N 1
ATOM 2003 C CA . GLN B 1 81 ? -1.737 -0.828 15.842 1.00 30.82 80 GLN B CA 1
ATOM 2004 C C . GLN B 1 81 ? -0.866 -1.950 16.412 1.00 26.68 80 GLN B C 1
ATOM 2005 O O . GLN B 1 81 ? -1.207 -2.537 17.448 1.00 26.93 80 GLN B O 1
ATOM 2011 N N . GLN B 1 82 ? 0.269 -2.214 15.774 1.00 26.27 81 GLN B N 1
ATOM 2012 C CA . GLN B 1 82 ? 1.174 -3.243 16.254 1.00 28.82 81 GLN B CA 1
ATOM 2013 C C . GLN B 1 82 ? 1.698 -2.863 17.643 1.00 28.36 81 GLN B C 1
ATOM 2014 O O . GLN B 1 82 ? 1.848 -3.710 18.498 1.00 29.85 81 GLN B O 1
ATOM 2020 N N . MET B 1 83 ? 1.963 -1.586 17.881 1.00 26.24 82 MET B N 1
ATOM 2021 C CA . MET B 1 83 ? 2.532 -1.203 19.155 1.00 24.74 82 MET B CA 1
ATOM 2022 C C . MET B 1 83 ? 1.485 -1.173 20.270 1.00 24.81 82 MET B C 1
ATOM 2023 O O . MET B 1 83 ? 1.808 -1.283 21.434 1.00 25.70 82 MET B O 1
ATOM 2028 N N . ASN B 1 84 ? 0.222 -1.004 19.908 1.00 24.39 83 ASN B N 1
ATOM 2029 C CA . ASN B 1 84 ? -0.832 -0.850 20.891 1.00 24.79 83 ASN B CA 1
ATOM 2030 C C . ASN B 1 84 ? -1.739 -2.085 21.084 1.00 33.77 83 ASN B C 1
ATOM 2031 O O . ASN B 1 84 ? -2.538 -2.150 22.022 1.00 31.64 83 ASN B O 1
ATOM 2036 N N . ASN B 1 85 ? -1.566 -3.087 20.233 1.00 27.81 84 ASN B N 1
ATOM 2037 C CA . ASN B 1 85 ? -2.364 -4.312 20.294 1.00 29.86 84 ASN B CA 1
ATOM 2038 C C . ASN B 1 85 ? -1.453 -5.503 20.479 1.00 31.09 84 ASN B C 1
ATOM 2039 O O . ASN B 1 85 ? -0.666 -5.861 19.593 1.00 31.25 84 ASN B O 1
ATOM 2044 N N . PHE B 1 86 ? -1.527 -6.113 21.652 1.00 32.37 85 PHE B N 1
ATOM 2045 C CA . PHE B 1 86 ? -0.723 -7.303 21.944 1.00 38.01 85 PHE B CA 1
ATOM 2046 C C . PHE B 1 86 ? -1.071 -8.471 21.018 1.00 37.65 85 PHE B C 1
ATOM 2047 O O . PHE B 1 86 ? -0.329 -9.414 20.925 1.00 40.01 85 PHE B O 1
ATOM 2055 N N . ASP B 1 87 ? -2.216 -8.424 20.353 1.00 36.21 86 ASP B N 1
ATOM 2056 C CA . ASP B 1 87 ? -2.567 -9.514 19.438 1.00 38.29 86 ASP B CA 1
ATOM 2057 C C . ASP B 1 87 ? -1.766 -9.434 18.131 1.00 37.87 86 ASP B C 1
ATOM 2058 O O . ASP B 1 87 ? -1.690 -10.412 17.416 1.00 39.73 86 ASP B O 1
ATOM 2063 N N . PHE B 1 88 ? -1.141 -8.279 17.848 1.00 35.61 87 PHE B N 1
ATOM 2064 C CA . PHE B 1 88 ? -0.350 -8.097 16.627 1.00 41.57 87 PHE B CA 1
ATOM 2065 C C . PHE B 1 88 ? 1.148 -8.040 16.924 1.00 44.93 87 PHE B C 1
ATOM 2066 O O . PHE B 1 88 ? 1.582 -7.400 17.856 1.00 52.57 87 PHE B O 1
ATOM 2074 N N . GLU B 1 89 ? 1.945 -8.673 16.090 1.00 40.91 88 GLU B N 1
ATOM 2075 C CA . GLU B 1 89 ? 3.389 -8.640 16.256 1.00 41.18 88 GLU B CA 1
ATOM 2076 C C . GLU B 1 89 ? 3.960 -7.309 15.783 1.00 33.81 88 GLU B C 1
ATOM 2077 O O . GLU B 1 89 ? 3.590 -6.825 14.712 1.00 37.94 88 GLU B O 1
ATOM 2083 N N . PHE B 1 90 ? 4.835 -6.715 16.598 1.00 34.21 89 PHE B N 1
ATOM 2084 C CA . PHE B 1 90 ? 5.529 -5.451 16.264 1.00 30.10 89 PHE B CA 1
ATOM 2085 C C . PHE B 1 90 ? 6.711 -5.738 15.325 1.00 32.68 89 PHE B C 1
ATOM 2086 O O . PHE B 1 90 ? 7.502 -6.645 15.563 1.00 32.74 89 PHE B O 1
ATOM 2094 N N . GLU B 1 91 ? 6.818 -4.951 14.258 1.00 33.69 90 GLU B N 1
ATOM 2095 C CA . GLU B 1 91 ? 7.889 -5.115 13.283 1.00 38.11 90 GLU B CA 1
ATOM 2096 C C . GLU B 1 91 ? 8.686 -3.820 13.209 1.00 36.87 90 GLU B C 1
ATOM 2097 O O . GLU B 1 91 ? 8.126 -2.740 13.341 1.00 32.02 90 GLU B O 1
ATOM 2103 N N . MET B 1 92 ? 9.986 -3.944 12.974 1.00 30.58 91 MET B N 1
ATOM 2104 C CA . MET B 1 92 ? 10.817 -2.830 12.551 1.00 30.15 91 MET B CA 1
ATOM 2105 C C . MET B 1 92 ? 10.990 -2.866 11.039 1.00 35.38 91 MET B C 1
ATOM 2106 O O . MET B 1 92 ? 11.217 -3.932 10.470 1.00 37.28 91 MET B O 1
ATOM 2111 N N . LEU B 1 93 ? 10.936 -1.702 10.388 1.00 35.93 92 LEU B N 1
ATOM 2112 C CA . LEU B 1 93 ? 11.002 -1.666 8.919 1.00 38.63 92 LEU B CA 1
ATOM 2113 C C . LEU B 1 93 ? 12.463 -1.664 8.513 1.00 39.44 92 LEU B C 1
ATOM 2114 O O . LEU B 1 93 ? 13.161 -0.645 8.692 1.00 37.32 92 LEU B O 1
ATOM 2119 N N . LEU B 1 94 ? 12.920 -2.819 8.026 1.00 38.33 93 LEU B N 1
ATOM 2120 C CA . LEU B 1 94 ? 14.335 -3.079 7.719 1.00 39.69 93 LEU B CA 1
ATOM 2121 C C . LEU B 1 94 ? 14.504 -3.783 6.374 1.00 48.97 93 LEU B C 1
ATOM 2122 O O . LEU B 1 94 ? 13.606 -4.497 5.920 1.00 42.48 93 LEU B O 1
ATOM 2127 N N . PRO B 1 95 ? 15.667 -3.587 5.722 1.00 47.58 94 PRO B N 1
ATOM 2128 C CA . PRO B 1 95 ? 15.871 -4.212 4.419 1.00 53.41 94 PRO B CA 1
ATOM 2129 C C . PRO B 1 95 ? 15.877 -5.722 4.526 1.00 56.89 94 PRO B C 1
ATOM 2130 O O . PRO B 1 95 ? 16.251 -6.286 5.576 1.00 50.40 94 PRO B O 1
ATOM 2134 N N . ASP B 1 96 ? 15.479 -6.361 3.435 1.00 67.18 95 ASP B N 1
ATOM 2135 C CA . ASP B 1 96 ? 15.297 -7.796 3.436 1.00 73.26 95 ASP B CA 1
ATOM 2136 C C . ASP B 1 96 ? 16.632 -8.508 3.511 1.00 74.35 95 ASP B C 1
ATOM 2137 O O . ASP B 1 96 ? 17.671 -7.924 3.205 1.00 71.82 95 ASP B O 1
ATOM 2142 N N . ASP B 1 97 ? 16.581 -9.769 3.933 1.00 88.36 96 ASP B N 1
ATOM 2143 C CA . ASP B 1 97 ? 17.773 -10.587 4.172 1.00 91.03 96 ASP B CA 1
ATOM 2144 C C . ASP B 1 97 ? 18.762 -10.631 2.999 1.00 89.92 96 ASP B C 1
ATOM 2145 O O . ASP B 1 97 ? 19.974 -10.697 3.201 1.00 94.36 96 ASP B O 1
ATOM 2150 N N . ASP B 1 98 ? 18.237 -10.616 1.779 1.00 93.05 97 ASP B N 1
ATOM 2151 C CA . ASP B 1 98 ? 19.066 -10.662 0.581 1.00 93.18 97 ASP B CA 1
ATOM 2152 C C . ASP B 1 98 ? 20.201 -9.634 0.661 1.00 97.80 97 ASP B C 1
ATOM 2153 O O . ASP B 1 98 ? 21.343 -9.945 0.310 1.00 95.01 97 ASP B O 1
ATOM 2158 N N . GLU B 1 99 ? 19.882 -8.420 1.131 1.00 85.44 98 GLU B N 1
ATOM 2159 C CA . GLU B 1 99 ? 20.819 -7.289 1.098 1.00 81.39 98 GLU B CA 1
ATOM 2160 C C . GLU B 1 99 ? 22.074 -7.576 1.920 1.00 78.34 98 GLU B C 1
ATOM 2161 O O . GLU B 1 99 ? 22.117 -8.518 2.711 1.00 80.65 98 GLU B O 1
ATOM 2167 N N . SER B 1 100 ? 23.091 -6.750 1.724 1.00 73.56 99 SER B N 1
ATOM 2168 C CA . SER B 1 100 ? 24.372 -6.906 2.402 1.00 71.65 99 SER B CA 1
ATOM 2169 C C . SER B 1 100 ? 24.252 -6.904 3.928 1.00 71.76 99 SER B C 1
ATOM 2170 O O . SER B 1 100 ? 23.330 -6.309 4.478 1.00 65.13 99 SER B O 1
ATOM 2173 N N . LEU B 1 101 ? 25.189 -7.567 4.607 1.00 71.61 100 LEU B N 1
ATOM 2174 C CA . LEU B 1 101 ? 25.271 -7.523 6.069 1.00 67.24 100 LEU B CA 1
ATOM 2175 C C . LEU B 1 101 ? 25.569 -6.093 6.567 1.00 69.65 100 LEU B C 1
ATOM 2176 O O . LEU B 1 101 ? 24.877 -5.577 7.457 1.00 63.17 100 LEU B O 1
ATOM 2181 N N . VAL B 1 102 ? 26.583 -5.445 5.999 1.00 70.23 101 VAL B N 1
ATOM 2182 C CA . VAL B 1 102 ? 26.847 -4.041 6.318 1.00 68.64 101 VAL B CA 1
ATOM 2183 C C . VAL B 1 102 ? 25.590 -3.167 6.128 1.00 66.58 101 VAL B C 1
ATOM 2184 O O . VAL B 1 102 ? 25.228 -2.352 6.989 1.00 66.77 101 VAL B O 1
ATOM 2188 N N . THR B 1 103 ? 24.912 -3.357 5.007 1.00 68.59 102 THR B N 1
ATOM 2189 C CA . THR B 1 103 ? 23.754 -2.549 4.673 1.00 69.19 102 THR B CA 1
ATOM 2190 C C . THR B 1 103 ? 22.654 -2.756 5.700 1.00 63.63 102 THR B C 1
ATOM 2191 O O . THR B 1 103 ? 21.997 -1.796 6.106 1.00 59.42 102 THR B O 1
ATOM 2195 N N . ARG B 1 104 ? 22.469 -3.999 6.136 1.00 60.94 103 ARG B N 1
ATOM 2196 C CA . ARG B 1 104 ? 21.396 -4.295 7.080 1.00 61.97 103 ARG B CA 1
ATOM 2197 C C . ARG B 1 104 ? 21.775 -3.871 8.492 1.00 60.52 103 ARG B C 1
ATOM 2198 O O . ARG B 1 104 ? 20.908 -3.562 9.307 1.00 55.43 103 ARG B O 1
ATOM 2206 N N . ALA B 1 105 ? 23.070 -3.845 8.780 1.00 57.44 104 ALA B N 1
ATOM 2207 C CA . ALA B 1 105 ? 23.507 -3.392 10.082 1.00 53.64 104 ALA B CA 1
ATOM 2208 C C . ALA B 1 105 ? 23.372 -1.890 10.116 1.00 50.78 104 ALA B C 1
ATOM 2209 O O . ALA B 1 105 ? 23.036 -1.303 11.148 1.00 48.35 104 ALA B O 1
ATOM 2211 N N . GLN B 1 106 ? 23.627 -1.267 8.974 1.00 56.13 105 GLN B N 1
ATOM 2212 C CA . GLN B 1 106 ? 23.527 0.174 8.876 1.00 56.80 105 GLN B CA 1
ATOM 2213 C C . GLN B 1 106 ? 22.079 0.628 9.094 1.00 50.65 105 GLN B C 1
ATOM 2214 O O . GLN B 1 106 ? 21.813 1.570 9.864 1.00 47.64 105 GLN B O 1
ATOM 2220 N N . ALA B 1 107 ? 21.149 -0.065 8.438 1.00 48.00 106 ALA B N 1
ATOM 2221 C CA . ALA B 1 107 ? 19.730 0.253 8.547 1.00 46.85 106 ALA B CA 1
ATOM 2222 C C . ALA B 1 107 ? 19.230 0.054 9.979 1.00 40.92 106 ALA B C 1
ATOM 2223 O O . ALA B 1 107 ? 18.479 0.876 10.479 1.00 41.62 106 ALA B O 1
ATOM 2225 N N . PHE B 1 108 ? 19.664 -1.016 10.643 1.00 41.78 107 PHE B N 1
ATOM 2226 C CA . PHE B 1 108 ? 19.321 -1.208 12.051 1.00 42.09 107 PHE B CA 1
ATOM 2227 C C . PHE B 1 108 ? 19.773 -0.028 12.917 1.00 42.33 107 PHE B C 1
ATOM 2228 O O . PHE B 1 108 ? 19.041 0.452 13.777 1.00 37.47 107 PHE B O 1
ATOM 2236 N N . SER B 1 109 ? 21.004 0.412 12.710 1.00 41.35 108 SER B N 1
ATOM 2237 C CA . SER B 1 109 ? 21.529 1.535 13.464 1.00 41.01 108 SER B CA 1
ATOM 2238 C C . SER B 1 109 ? 20.698 2.815 13.199 1.00 38.98 108 SER B C 1
ATOM 2239 O O . SER B 1 109 ? 20.391 3.570 14.108 1.00 37.35 108 SER B O 1
ATOM 2242 N N . GLU B 1 110 ? 20.360 3.045 11.937 1.00 39.36 109 GLU B N 1
ATOM 2243 C CA . GLU B 1 110 ? 19.559 4.199 11.554 1.00 37.77 109 GLU B CA 1
ATOM 2244 C C . GLU B 1 110 ? 18.152 4.113 12.174 1.00 43.68 109 GLU B C 1
ATOM 2245 O O . GLU B 1 110 ? 17.609 5.152 12.609 1.00 34.72 109 GLU B O 1
ATOM 2251 N N . TRP B 1 111 ? 17.601 2.890 12.259 1.00 34.29 110 TRP B N 1
ATOM 2252 C CA . TRP B 1 111 ? 16.314 2.656 12.929 1.00 31.81 110 TRP B CA 1
ATOM 2253 C C . TRP B 1 111 ? 16.373 3.148 14.367 1.00 32.64 110 TRP B C 1
ATOM 2254 O O . TRP B 1 111 ? 15.519 3.914 14.814 1.00 32.02 110 TRP B O 1
ATOM 2265 N N . CYS B 1 112 ? 17.420 2.741 15.071 1.00 32.06 111 CYS B N 1
ATOM 2266 C CA . CYS B 1 112 ? 17.628 3.141 16.458 1.00 31.49 111 CYS B CA 1
ATOM 2267 C C . CYS B 1 112 ? 17.866 4.644 16.610 1.00 31.27 111 CYS B C 1
ATOM 2268 O O . CYS B 1 112 ? 17.377 5.266 17.545 1.00 30.01 111 CYS B O 1
ATOM 2271 N N . GLU B 1 113 ? 18.641 5.224 15.709 1.00 32.77 112 GLU B N 1
ATOM 2272 C CA . GLU B 1 113 ? 18.835 6.666 15.745 1.00 32.74 112 GLU B CA 1
ATOM 2273 C C . GLU B 1 113 ? 17.490 7.381 15.552 1.00 36.37 112 GLU B C 1
ATOM 2274 O O . GLU B 1 113 ? 17.140 8.312 16.296 1.00 31.48 112 GLU B O 1
ATOM 2280 N N . GLY B 1 114 ? 16.731 6.950 14.555 1.00 33.46 113 GLY B N 1
ATOM 2281 C CA . GLY B 1 114 ? 15.419 7.531 14.339 1.00 31.91 113 GLY B CA 1
ATOM 2282 C C . GLY B 1 114 ? 14.536 7.396 15.590 1.00 31.10 113 GLY B C 1
ATOM 2283 O O . GLY B 1 114 ? 13.878 8.353 16.042 1.00 31.39 113 GLY B O 1
ATOM 2284 N N . PHE B 1 115 ? 14.553 6.212 16.175 1.00 29.46 114 PHE B N 1
ATOM 2285 C CA . PHE B 1 115 ? 13.695 5.914 17.311 1.00 28.92 114 PHE B CA 1
ATOM 2286 C C . PHE B 1 115 ? 14.015 6.827 18.501 1.00 29.79 114 PHE B C 1
ATOM 2287 O O . PHE B 1 115 ? 13.129 7.481 19.075 1.00 24.50 114 PHE B O 1
ATOM 2295 N N . THR B 1 116 ? 15.287 6.903 18.849 1.00 28.78 115 THR B N 1
ATOM 2296 C CA . THR B 1 116 ? 15.690 7.714 19.995 1.00 31.04 115 THR B CA 1
ATOM 2297 C C . THR B 1 116 ? 15.482 9.207 19.725 1.00 32.96 115 THR B C 1
ATOM 2298 O O . THR B 1 116 ? 15.135 9.959 20.638 1.00 28.69 115 THR B O 1
ATOM 2302 N N . GLN B 1 117 ? 15.656 9.638 18.476 1.00 33.62 116 GLN B N 1
ATOM 2303 C CA . GLN B 1 117 ? 15.316 11.019 18.125 1.00 35.25 116 GLN B CA 1
ATOM 2304 C C . GLN B 1 117 ? 13.807 11.320 18.279 1.00 32.64 116 GLN B C 1
ATOM 2305 O O . GLN B 1 117 ? 13.442 12.356 18.806 1.00 29.01 116 GLN B O 1
ATOM 2311 N N . GLY B 1 118 ? 12.956 10.406 17.816 1.00 29.55 117 GLY B N 1
ATOM 2312 C CA . GLY B 1 118 ? 11.515 10.492 17.994 1.00 28.09 117 GLY B CA 1
ATOM 2313 C C . GLY B 1 118 ? 11.093 10.620 19.447 1.00 26.83 117 GLY B C 1
ATOM 2314 O O . GLY B 1 118 ? 10.286 11.481 19.812 1.00 23.49 117 GLY B O 1
ATOM 2315 N N . LEU B 1 119 ? 11.650 9.779 20.299 1.00 25.86 118 LEU B N 1
ATOM 2316 C CA . LEU B 1 119 ? 11.352 9.899 21.714 1.00 31.96 118 LEU B CA 1
ATOM 2317 C C . LEU B 1 119 ? 11.723 11.302 22.187 1.00 25.33 118 LEU B C 1
ATOM 2318 O O . LEU B 1 119 ? 10.928 11.972 22.867 1.00 26.43 118 LEU B O 1
ATOM 2323 N N . THR B 1 120 ? 12.943 11.732 21.857 1.00 24.72 119 THR B N 1
ATOM 2324 C CA . THR B 1 120 ? 13.426 13.020 22.377 1.00 28.51 119 THR B CA 1
ATOM 2325 C C . THR B 1 120 ? 12.496 14.170 21.928 1.00 30.90 119 THR B C 1
ATOM 2326 O O . THR B 1 120 ? 12.076 15.036 22.713 1.00 28.96 119 THR B O 1
ATOM 2330 N N . ILE B 1 121 ? 12.172 14.165 20.647 1.00 30.30 120 ILE B N 1
ATOM 2331 C CA . ILE B 1 121 ? 11.267 15.174 20.081 1.00 29.22 120 ILE B CA 1
ATOM 2332 C C . ILE B 1 121 ? 9.878 15.174 20.758 1.00 25.93 120 ILE B C 1
ATOM 2333 O O . ILE B 1 121 ? 9.218 16.204 20.907 1.00 25.97 120 ILE B O 1
ATOM 2338 N N . ALA B 1 122 ? 9.415 13.999 21.112 1.00 26.28 121 ALA B N 1
ATOM 2339 C CA . ALA B 1 122 ? 8.145 13.882 21.806 1.00 30.84 121 ALA B CA 1
ATOM 2340 C C . ALA B 1 122 ? 8.277 14.129 23.319 1.00 31.30 121 ALA B C 1
ATOM 2341 O O . ALA B 1 122 ? 7.346 13.894 24.054 1.00 33.86 121 ALA B O 1
ATOM 2343 N N . GLY B 1 123 ? 9.431 14.580 23.786 1.00 29.99 122 GLY B N 1
ATOM 2344 C CA . GLY B 1 123 ? 9.581 14.955 25.187 1.00 31.92 122 GLY B CA 1
ATOM 2345 C C . GLY B 1 123 ? 9.861 13.796 26.136 1.00 31.19 122 GLY B C 1
ATOM 2346 O O . GLY B 1 123 ? 9.637 13.896 27.336 1.00 32.37 122 GLY B O 1
ATOM 2347 N N . VAL B 1 124 ? 10.376 12.698 25.601 1.00 30.47 123 VAL B N 1
ATOM 2348 C CA . VAL B 1 124 ? 10.686 11.541 26.429 1.00 27.15 123 VAL B CA 1
ATOM 2349 C C . VAL B 1 124 ? 12.176 11.231 26.498 1.00 29.89 123 VAL B C 1
ATOM 2350 O O . VAL B 1 124 ? 12.787 10.858 25.505 1.00 27.57 123 VAL B O 1
ATOM 2354 N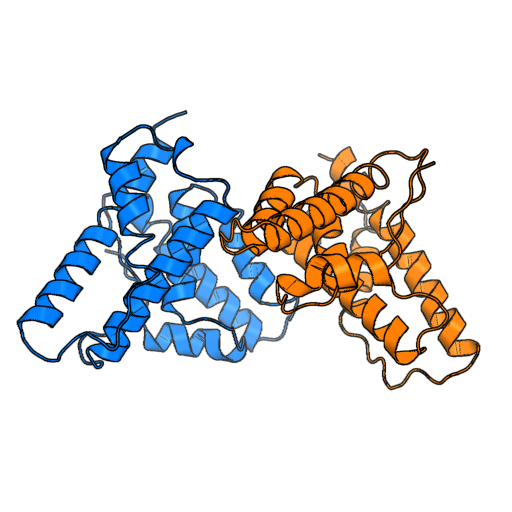 N . GLY B 1 125 ? 12.733 11.353 27.692 1.00 28.67 124 GLY B N 1
ATOM 2355 C CA . GLY B 1 125 ? 14.071 10.864 27.971 1.00 33.54 124 GLY B CA 1
ATOM 2356 C C . GLY B 1 125 ? 14.091 9.998 29.220 1.00 40.14 124 GLY B C 1
ATOM 2357 O O . GLY B 1 125 ? 13.035 9.570 29.710 1.00 36.08 124 GLY B O 1
ATOM 2358 N N . MET B 1 126 ? 15.288 9.761 29.749 1.00 40.90 125 MET B N 1
ATOM 2359 C CA . MET B 1 126 ? 15.494 8.798 30.832 1.00 40.65 125 MET B CA 1
ATOM 2360 C C . MET B 1 126 ? 14.508 8.962 31.985 1.00 39.65 125 MET B C 1
ATOM 2361 O O . MET B 1 126 ? 13.936 7.995 32.456 1.00 38.20 125 MET B O 1
ATOM 2366 N N . GLU B 1 127 ? 14.321 10.192 32.423 1.00 37.90 126 GLU B N 1
ATOM 2367 C CA . GLU B 1 127 ? 13.503 10.508 33.586 1.00 38.77 126 GLU B CA 1
ATOM 2368 C C . GLU B 1 127 ? 11.988 10.264 33.420 1.00 37.56 126 GLU B C 1
ATOM 2369 O O . GLU B 1 127 ? 11.269 10.185 34.423 1.00 37.48 126 GLU B O 1
ATOM 2375 N N . GLN B 1 128 ? 11.502 10.151 32.185 1.00 30.57 127 GLN B N 1
ATOM 2376 C CA . GLN B 1 128 ? 10.084 9.869 31.960 1.00 34.28 127 GLN B CA 1
ATOM 2377 C C . GLN B 1 128 ? 9.717 8.402 32.150 1.00 34.05 127 GLN B C 1
ATOM 2378 O O . GLN B 1 128 ? 8.528 8.054 32.158 1.00 34.95 127 GLN B O 1
ATOM 2384 N N . PHE B 1 129 ? 10.726 7.539 32.292 1.00 32.69 128 PHE B N 1
ATOM 2385 C CA . PHE B 1 129 ? 10.479 6.108 32.371 1.00 31.34 128 PHE B CA 1
ATOM 2386 C C . PHE B 1 129 ? 10.401 5.691 33.814 1.00 34.12 128 PHE B C 1
ATOM 2387 O O . PHE B 1 129 ? 11.239 6.090 34.632 1.00 34.16 128 PHE B O 1
ATOM 2395 N N . TYR B 1 130 ? 9.407 4.876 34.146 1.00 31.92 129 TYR B N 1
ATOM 2396 C CA . TYR B 1 130 ? 9.243 4.434 35.537 1.00 33.84 129 TYR B CA 1
ATOM 2397 C C . TYR B 1 130 ? 10.181 3.267 35.908 1.00 39.93 129 TYR B C 1
ATOM 2398 O O . TYR B 1 130 ? 10.710 3.209 37.023 1.00 42.33 129 TYR B O 1
ATOM 2407 N N . GLU B 1 131 ? 10.403 2.340 34.983 1.00 36.04 130 GLU B N 1
ATOM 2408 C CA . GLU B 1 131 ? 11.226 1.173 35.307 1.00 39.70 130 GLU B CA 1
ATOM 2409 C C . GLU B 1 131 ? 12.690 1.365 34.948 1.00 40.17 130 GLU B C 1
ATOM 2410 O O . GLU B 1 131 ? 13.043 1.913 33.898 1.00 35.01 130 GLU B O 1
ATOM 2416 N N . GLU B 1 132 ? 13.529 0.895 35.854 1.00 39.68 131 GLU B N 1
ATOM 2417 C CA . GLU B 1 132 ? 14.956 0.817 35.658 1.00 41.74 131 GLU B CA 1
ATOM 2418 C C . GLU B 1 132 ? 15.345 0.118 34.358 1.00 38.35 131 GLU B C 1
ATOM 2419 O O . GLU B 1 132 ? 16.235 0.584 33.642 1.00 44.01 131 GLU B O 1
ATOM 2425 N N A GLU B 1 133 ? 14.684 -1.001 34.074 0.63 42.40 132 GLU B N 1
ATOM 2426 N N B GLU B 1 133 ? 14.686 -0.980 34.017 0.37 42.27 132 GLU B N 1
ATOM 2427 C CA A GLU B 1 133 ? 14.888 -1.756 32.835 0.63 42.44 132 GLU B CA 1
ATOM 2428 C CA B GLU B 1 133 ? 15.061 -1.684 32.794 0.37 41.73 132 GLU B CA 1
ATOM 2429 C C A GLU B 1 133 ? 14.672 -0.886 31.594 0.63 37.42 132 GLU B C 1
ATOM 2430 C C B GLU B 1 133 ? 14.624 -0.937 31.527 0.37 36.72 132 GLU B C 1
ATOM 2431 O O A GLU B 1 133 ? 15.380 -1.024 30.599 0.63 36.06 132 GLU B O 1
ATOM 2432 O O B GLU B 1 133 ? 15.134 -1.216 30.442 0.37 34.89 132 GLU B O 1
ATOM 2443 N N . SER B 1 134 ? 13.677 -0.008 31.641 1.00 42.16 133 SER B N 1
ATOM 2444 C CA . SER B 1 134 ? 13.360 0.834 30.491 1.00 31.17 133 SER B CA 1
ATOM 2445 C C . SER B 1 134 ? 14.532 1.789 30.277 1.00 33.55 133 SER B C 1
ATOM 2446 O O . SER B 1 134 ? 15.002 2.002 29.164 1.00 31.14 133 SER B O 1
ATOM 2449 N N . GLN B 1 135 ? 15.030 2.318 31.375 1.00 32.54 134 GLN B N 1
ATOM 2450 C CA . GLN B 1 135 ? 16.133 3.243 31.309 1.00 33.25 134 GLN B CA 1
ATOM 2451 C C . GLN B 1 135 ? 17.391 2.596 30.755 1.00 36.97 134 GLN B C 1
ATOM 2452 O O . GLN B 1 135 ? 18.108 3.226 29.984 1.00 34.82 134 GLN B O 1
ATOM 2458 N N . ASP B 1 136 ? 17.651 1.354 31.157 1.00 38.89 135 ASP B N 1
ATOM 2459 C CA . ASP B 1 136 ? 18.805 0.621 30.674 1.00 41.40 135 ASP B CA 1
ATOM 2460 C C . ASP B 1 136 ? 18.594 0.397 29.184 1.00 35.80 135 ASP B C 1
ATOM 2461 O O . ASP B 1 136 ? 19.482 0.638 28.358 1.00 36.89 135 ASP B O 1
ATOM 2466 N N . ALA B 1 137 ? 17.397 -0.029 28.818 1.00 34.59 136 ALA B N 1
ATOM 2467 C CA . ALA B 1 137 ? 17.107 -0.244 27.414 1.00 35.48 136 ALA B CA 1
ATOM 2468 C C . ALA B 1 137 ? 17.301 1.012 26.552 1.00 37.55 136 ALA B C 1
ATOM 2469 O O . ALA B 1 137 ? 17.866 0.958 25.438 1.00 40.84 136 ALA B O 1
ATOM 2471 N N . LEU B 1 138 ? 16.811 2.149 27.027 1.00 33.04 137 LEU B N 1
ATOM 2472 C CA . LEU B 1 138 ? 16.962 3.350 26.233 1.00 30.72 137 LEU B CA 1
ATOM 2473 C C . LEU B 1 138 ? 18.448 3.607 26.002 1.00 35.68 137 LEU B C 1
ATOM 2474 O O . LEU B 1 138 ? 18.862 3.995 24.901 1.00 32.51 137 LEU B O 1
ATOM 2479 N N . GLN B 1 139 ? 19.238 3.431 27.061 1.00 41.53 138 GLN B N 1
ATOM 2480 C CA . GLN B 1 139 ? 20.671 3.647 26.984 1.00 39.69 138 GLN B CA 1
ATOM 2481 C C . GLN B 1 139 ? 21.281 2.710 25.936 1.00 39.86 138 GLN B C 1
ATOM 2482 O O . GLN B 1 139 ? 22.103 3.130 25.137 1.00 43.37 138 GLN B O 1
ATOM 2488 N N . HIS B 1 140 ? 20.858 1.459 25.898 1.00 36.23 139 HIS B N 1
ATOM 2489 C CA . HIS B 1 140 ? 21.389 0.536 24.882 1.00 39.63 139 HIS B CA 1
ATOM 2490 C C . HIS B 1 140 ? 21.000 1.020 23.484 1.00 39.67 139 HIS B C 1
ATOM 2491 O O . HIS B 1 140 ? 21.802 0.991 22.550 1.00 37.68 139 HIS B O 1
ATOM 2498 N N . LEU B 1 141 ? 19.764 1.481 23.343 1.00 39.93 140 LEU B N 1
ATOM 2499 C CA . LEU B 1 141 ? 19.288 1.896 22.044 1.00 38.43 140 LEU B CA 1
ATOM 2500 C C . LEU B 1 141 ? 20.100 3.088 21.543 1.00 39.05 140 LEU B C 1
ATOM 2501 O O . LEU B 1 141 ? 20.387 3.178 20.354 1.00 53.44 140 LEU B O 1
ATOM 2506 N N . MET B 1 142 ? 20.512 3.977 22.450 1.00 39.71 141 MET B N 1
ATOM 2507 C CA . MET B 1 142 ? 21.338 5.136 22.058 1.00 39.97 141 MET B CA 1
ATOM 2508 C C . MET B 1 142 ? 22.719 4.682 21.545 1.00 42.88 141 MET B C 1
ATOM 2509 O O . MET B 1 142 ? 23.256 5.230 20.575 1.00 43.59 141 MET B O 1
ATOM 2514 N N . GLU B 1 143 ? 23.287 3.663 22.195 1.00 44.70 142 GLU B N 1
ATOM 2515 C CA . GLU B 1 143 ? 24.517 3.050 21.717 1.00 47.51 142 GLU B CA 1
ATOM 2516 C C . GLU B 1 143 ? 24.297 2.385 20.350 1.00 49.59 142 GLU B C 1
ATOM 2517 O O . GLU B 1 143 ? 25.164 2.494 19.466 1.00 49.00 142 GLU B O 1
ATOM 2523 N N . PHE B 1 144 ? 23.166 1.699 20.151 1.00 45.41 143 PHE B N 1
ATOM 2524 C CA . PHE B 1 144 ? 22.957 1.040 18.843 1.00 46.12 143 PHE B CA 1
ATOM 2525 C C . PHE B 1 144 ? 22.903 2.081 17.714 1.00 44.51 143 PHE B C 1
ATOM 2526 O O . PHE B 1 144 ? 23.316 1.805 16.589 1.00 45.56 143 PHE B O 1
ATOM 2534 N N . ALA B 1 145 ? 22.432 3.286 18.036 1.00 43.63 144 ALA B N 1
ATOM 2535 C CA . ALA B 1 145 ? 22.370 4.375 17.056 1.00 42.92 144 ALA B CA 1
ATOM 2536 C C . ALA B 1 145 ? 23.782 4.837 16.635 1.00 52.04 144 ALA B C 1
ATOM 2537 O O . ALA B 1 145 ? 23.951 5.443 15.581 1.00 45.87 144 ALA B O 1
ATOM 2539 N N . GLU B 1 146 ? 24.792 4.570 17.456 1.00 72.78 145 GLU B N 1
ATOM 2540 C CA . GLU B 1 146 ? 26.147 5.050 17.158 1.00 81.48 145 GLU B CA 1
ATOM 2541 C C . GLU B 1 146 ? 27.073 3.871 17.012 1.00 78.90 145 GLU B C 1
ATOM 2542 O O . GLU B 1 146 ? 28.028 3.707 17.760 1.00 84.77 145 GLU B O 1
ATOM 2548 N N . LEU B 1 147 ? 26.786 3.064 16.007 1.00 65.59 146 LEU B N 1
ATOM 2549 C CA . LEU B 1 147 ? 27.351 1.740 15.903 1.00 66.36 146 LEU B CA 1
ATOM 2550 C C . LEU B 1 147 ? 28.173 1.607 14.622 1.00 68.11 146 LEU B C 1
ATOM 2551 O O . LEU B 1 147 ? 27.721 1.997 13.548 1.00 60.16 146 LEU B O 1
ATOM 2556 N N . ASP B 1 148 ? 29.382 1.063 14.738 1.00 75.39 147 ASP B N 1
ATOM 2557 C CA . ASP B 1 148 ? 30.275 0.942 13.584 1.00 73.23 147 ASP B CA 1
ATOM 2558 C C . ASP B 1 148 ? 29.963 -0.302 12.757 1.00 79.53 147 ASP B C 1
ATOM 2559 O O . ASP B 1 148 ? 30.242 -1.429 13.182 1.00 83.11 147 ASP B O 1
ATOM 2564 N N . CYS B 1 149 ? 29.407 -0.089 11.564 1.00 82.86 148 CYS B N 1
ATOM 2565 C CA . CYS B 1 149 ? 28.920 -1.188 10.727 1.00 85.44 148 CYS B CA 1
ATOM 2566 C C . CYS B 1 149 ? 29.997 -1.813 9.819 1.00 86.52 148 CYS B C 1
ATOM 2567 O O . CYS B 1 149 ? 29.781 -2.875 9.232 1.00 89.67 148 CYS B O 1
ATOM 2570 N N . GLU B 1 150 ? 31.152 -1.159 9.715 1.00 88.99 149 GLU B N 1
ATOM 2571 C CA . GLU B 1 150 ? 32.242 -1.622 8.852 1.00 89.85 149 GLU B CA 1
ATOM 2572 C C . GLU B 1 150 ? 32.984 -2.814 9.468 1.00 95.78 149 GLU B C 1
ATOM 2573 O O . GLU B 1 150 ? 33.469 -3.706 8.760 1.00 95.86 149 GLU B O 1
ATOM 2579 N N . SER B 1 151 ? 33.075 -2.804 10.794 1.00 97.31 150 SER B N 1
ATOM 2580 C CA . SER B 1 151 ? 33.760 -3.850 11.546 1.00 97.52 150 SER B CA 1
ATOM 2581 C C . SER B 1 151 ? 33.049 -5.194 11.409 1.00 94.68 150 SER B C 1
ATOM 2582 O O . SER B 1 151 ? 33.637 -6.251 11.667 1.00 90.62 150 SER B O 1
ATOM 2585 N N . LEU B 1 152 ? 31.782 -5.151 11.001 1.00 98.10 151 LEU B N 1
ATOM 2586 C CA . LEU B 1 152 ? 30.958 -6.357 10.970 1.00 99.96 151 LEU B CA 1
ATOM 2587 C C . LEU B 1 152 ? 31.385 -7.331 9.863 1.00 104.94 151 LEU B C 1
ATOM 2588 O O . LEU B 1 152 ? 31.177 -7.086 8.670 1.00 109.74 151 LEU B O 1
ATOM 2593 N N . GLU B 1 153 ? 31.980 -8.444 10.284 1.00 93.06 152 GLU B N 1
ATOM 2594 C CA . GLU B 1 153 ? 32.551 -9.407 9.359 1.00 97.62 152 GLU B CA 1
ATOM 2595 C C . GLU B 1 153 ? 31.510 -10.384 8.857 1.00 99.51 152 GLU B C 1
ATOM 2596 O O . GLU B 1 153 ? 30.848 -11.070 9.641 1.00 100.13 152 GLU B O 1
ATOM 2602 N N . VAL B 1 154 ? 31.383 -10.441 7.535 1.00 96.54 153 VAL B N 1
ATOM 2603 C CA . VAL B 1 154 ? 30.467 -11.369 6.903 1.00 93.76 153 VAL B CA 1
ATOM 2604 C C . VAL B 1 154 ? 30.744 -12.741 7.501 1.00 90.20 153 VAL B C 1
ATOM 2605 O O . VAL B 1 154 ? 31.812 -13.294 7.316 1.00 96.81 153 VAL B O 1
ATOM 2609 N N . GLY B 1 155 ? 29.787 -13.256 8.262 1.00 85.04 154 GLY B N 1
ATOM 2610 C CA . GLY B 1 155 ? 29.941 -14.524 8.944 1.00 85.31 154 GLY B CA 1
ATOM 2611 C C . GLY B 1 155 ? 28.813 -14.721 9.938 1.00 83.99 154 GLY B C 1
ATOM 2612 O O . GLY B 1 155 ? 28.010 -13.818 10.152 1.00 80.73 154 GLY B O 1
ATOM 2613 N N . GLU B 1 156 ? 28.749 -15.901 10.544 1.00 92.42 155 GLU B N 1
ATOM 2614 C CA . GLU B 1 156 ? 27.647 -16.246 11.439 1.00 93.81 155 GLU B CA 1
ATOM 2615 C C . GLU B 1 156 ? 27.701 -15.541 12.795 1.00 95.18 155 GLU B C 1
ATOM 2616 O O . GLU B 1 156 ? 26.658 -15.270 13.392 1.00 94.27 155 GLU B O 1
ATOM 2622 N N . GLU B 1 157 ? 28.903 -15.253 13.289 1.00 92.57 156 GLU B N 1
ATOM 2623 C CA . GLU B 1 157 ? 29.035 -14.626 14.603 1.00 89.19 156 GLU B CA 1
ATOM 2624 C C . GLU B 1 157 ? 28.402 -13.230 14.641 1.00 88.26 156 GLU B C 1
ATOM 2625 O O . GLU B 1 157 ? 27.682 -12.877 15.578 1.00 86.66 156 GLU B O 1
ATOM 2631 N N . ASP B 1 158 ? 28.709 -12.433 13.626 1.00 85.42 157 ASP B N 1
ATOM 2632 C CA . ASP B 1 158 ? 28.236 -11.070 13.562 1.00 80.72 157 ASP B CA 1
ATOM 2633 C C . ASP B 1 158 ? 26.798 -11.034 13.036 1.00 80.49 157 ASP B C 1
ATOM 2634 O O . ASP B 1 158 ? 26.063 -10.096 13.309 1.00 80.03 157 ASP B O 1
ATOM 2639 N N . GLU B 1 159 ? 26.399 -12.065 12.293 1.00 76.14 158 GLU B N 1
ATOM 2640 C CA . GLU B 1 159 ? 25.036 -12.140 11.769 1.00 78.92 158 GLU B CA 1
ATOM 2641 C C . GLU B 1 159 ? 24.078 -12.415 12.906 1.00 78.13 158 GLU B C 1
ATOM 2642 O O . GLU B 1 159 ? 22.978 -11.862 12.964 1.00 66.32 158 GLU B O 1
ATOM 2648 N N . ARG B 1 160 ? 24.493 -13.274 13.822 1.00 83.57 159 ARG B N 1
ATOM 2649 C CA . ARG B 1 160 ? 23.651 -13.563 14.962 1.00 81.91 159 ARG B CA 1
ATOM 2650 C C . ARG B 1 160 ? 23.798 -12.461 15.996 1.00 78.06 159 ARG B C 1
ATOM 2651 O O . ARG B 1 160 ? 22.897 -12.254 16.800 1.00 73.60 159 ARG B O 1
ATOM 2659 N N . ALA B 1 161 ? 24.928 -11.755 15.984 1.00 65.76 160 ALA B N 1
ATOM 2660 C CA . ALA B 1 161 ? 25.067 -10.580 16.841 1.00 63.26 160 ALA B CA 1
ATOM 2661 C C . ALA B 1 161 ? 24.012 -9.541 16.439 1.00 63.63 160 ALA B C 1
ATOM 2662 O O . ALA B 1 161 ? 23.330 -8.983 17.296 1.00 56.87 160 ALA B O 1
ATOM 2664 N N . LEU B 1 162 ? 23.879 -9.306 15.133 1.00 56.71 161 LEU B N 1
ATOM 2665 C CA . LEU B 1 162 ? 22.949 -8.316 14.617 1.00 59.96 161 LEU B CA 1
ATOM 2666 C C . LEU B 1 162 ? 21.515 -8.740 14.903 1.00 60.80 161 LEU B C 1
ATOM 2667 O O . LEU B 1 162 ? 20.681 -7.924 15.313 1.00 56.29 161 LEU B O 1
ATOM 2672 N N . MET B 1 163 ? 21.237 -10.017 14.699 1.00 58.02 162 MET B N 1
ATOM 2673 C CA . MET B 1 163 ? 19.898 -10.523 14.913 1.00 58.86 162 MET B CA 1
ATOM 2674 C C . MET B 1 163 ? 19.482 -10.325 16.362 1.00 60.51 162 MET B C 1
ATOM 2675 O O . MET B 1 163 ? 18.331 -9.973 16.630 1.00 51.40 162 MET B O 1
ATOM 2680 N N . GLU B 1 164 ? 20.410 -10.574 17.289 1.00 53.00 163 GLU B N 1
ATOM 2681 C CA . GLU B 1 164 ? 20.108 -10.507 18.720 1.00 58.94 163 GLU B CA 1
ATOM 2682 C C . GLU B 1 164 ? 19.812 -9.090 19.207 1.00 50.25 163 GLU B C 1
ATOM 2683 O O . GLU B 1 164 ? 18.916 -8.900 20.005 1.00 54.42 163 GLU B O 1
ATOM 2689 N N . VAL B 1 165 ? 20.577 -8.098 18.760 1.00 49.05 164 VAL B N 1
ATOM 2690 C CA . VAL B 1 165 ? 20.304 -6.714 19.152 1.00 47.08 164 VAL B CA 1
ATOM 2691 C C . VAL B 1 165 ? 19.057 -6.183 18.442 1.00 44.15 164 VAL B C 1
ATOM 2692 O O . VAL B 1 165 ? 18.400 -5.245 18.931 1.00 44.17 164 VAL B O 1
ATOM 2696 N N . SER B 1 166 ? 18.746 -6.763 17.287 1.00 45.89 165 SER B N 1
ATOM 2697 C CA . SER B 1 166 ? 17.554 -6.389 16.554 1.00 46.34 165 SER B CA 1
ATOM 2698 C C . SER B 1 166 ? 16.329 -6.866 17.314 1.00 44.16 165 SER B C 1
ATOM 2699 O O . SER B 1 166 ? 15.403 -6.097 17.526 1.00 41.56 165 SER B O 1
ATOM 2702 N N . GLU B 1 167 ? 16.331 -8.128 17.729 1.00 44.97 166 GLU B N 1
ATOM 2703 C CA . GLU B 1 167 ? 15.254 -8.674 18.545 1.00 42.97 166 GLU B CA 1
ATOM 2704 C C . GLU B 1 167 ? 15.212 -8.005 19.919 1.00 56.80 166 GLU B C 1
ATOM 2705 O O . GLU B 1 167 ? 14.136 -7.663 20.416 1.00 40.48 166 GLU B O 1
ATOM 2711 N N . TYR B 1 168 ? 16.362 -7.780 20.547 1.00 42.57 167 TYR B N 1
ATOM 2712 C CA . TYR B 1 168 ? 16.335 -7.013 21.798 1.00 48.74 167 TYR B CA 1
ATOM 2713 C C . TYR B 1 168 ? 15.650 -5.653 21.601 1.00 47.71 167 TYR B C 1
ATOM 2714 O O . TYR B 1 168 ? 14.822 -5.231 22.413 1.00 43.71 167 TYR B O 1
ATOM 2723 N N . THR B 1 169 ? 15.992 -4.961 20.521 1.00 38.52 168 THR B N 1
ATOM 2724 C CA . THR B 1 169 ? 15.419 -3.669 20.258 1.00 36.19 168 THR B CA 1
ATOM 2725 C C . THR B 1 169 ? 13.900 -3.750 20.034 1.00 33.76 168 THR B C 1
ATOM 2726 O O . THR B 1 169 ? 13.165 -2.965 20.596 1.00 31.97 168 THR B O 1
ATOM 2730 N N . ARG B 1 170 ? 13.444 -4.720 19.243 1.00 40.34 169 ARG B N 1
ATOM 2731 C CA . ARG B 1 170 ? 12.022 -4.911 18.955 1.00 35.01 169 ARG B CA 1
ATOM 2732 C C . ARG B 1 170 ? 11.181 -5.058 20.234 1.00 40.88 169 ARG B C 1
ATOM 2733 O O . ARG B 1 170 ? 10.148 -4.390 20.385 1.00 32.12 169 ARG B O 1
ATOM 2741 N N . MET B 1 171 ? 11.632 -5.918 21.151 1.00 35.43 170 MET B N 1
ATOM 2742 C CA . MET B 1 171 ? 10.929 -6.181 22.416 1.00 35.18 170 MET B CA 1
ATOM 2743 C C . MET B 1 171 ? 11.006 -4.971 23.331 1.00 36.07 170 MET B C 1
ATOM 2744 O O . MET B 1 171 ? 9.995 -4.546 23.891 1.00 34.53 170 MET B O 1
ATOM 2749 N N . ALA B 1 172 ? 12.208 -4.418 23.475 1.00 37.17 171 ALA B N 1
ATOM 2750 C CA . ALA B 1 172 ? 12.417 -3.188 24.265 1.00 35.68 171 ALA B CA 1
ATOM 2751 C C . ALA B 1 172 ? 11.467 -2.069 23.924 1.00 32.64 171 ALA B C 1
ATOM 2752 O O . ALA B 1 172 ? 10.932 -1.390 24.803 1.00 30.92 171 ALA B O 1
ATOM 2754 N N . VAL B 1 173 ? 11.290 -1.799 22.640 1.00 30.62 172 VAL B N 1
ATOM 2755 C CA . VAL B 1 173 ? 10.389 -0.759 22.245 1.00 28.17 172 VAL B CA 1
ATOM 2756 C C . VAL B 1 173 ? 9.008 -0.951 22.848 1.00 26.75 172 VAL B C 1
ATOM 2757 O O . VAL B 1 173 ? 8.357 0.001 23.256 1.00 25.03 172 VAL B O 1
ATOM 2761 N N . LEU B 1 174 ? 8.547 -2.183 22.880 1.00 26.49 173 LEU B N 1
ATOM 2762 C CA . LEU B 1 174 ? 7.213 -2.487 23.405 1.00 23.38 173 LEU B CA 1
ATOM 2763 C C . LEU B 1 174 ? 7.144 -2.263 24.908 1.00 26.69 173 LEU B C 1
ATOM 2764 O O . LEU B 1 174 ? 6.158 -1.707 25.421 1.00 29.92 173 LEU B O 1
ATOM 2769 N N A ARG B 1 175 ? 8.195 -2.679 25.609 0.59 28.87 174 ARG B N 1
ATOM 2770 N N B ARG B 1 175 ? 8.185 -2.700 25.610 0.41 28.86 174 ARG B N 1
ATOM 2771 C CA A ARG B 1 175 ? 8.298 -2.439 27.053 0.59 30.85 174 ARG B CA 1
ATOM 2772 C CA B ARG B 1 175 ? 8.320 -2.433 27.041 0.41 30.92 174 ARG B CA 1
ATOM 2773 C C A ARG B 1 175 ? 8.419 -0.957 27.412 0.59 23.36 174 ARG B C 1
ATOM 2774 C C B ARG B 1 175 ? 8.305 -0.931 27.322 0.41 30.28 174 ARG B C 1
ATOM 2775 O O A ARG B 1 175 ? 7.871 -0.526 28.428 0.59 28.23 174 ARG B O 1
ATOM 2776 O O B ARG B 1 175 ? 7.553 -0.454 28.178 0.41 29.95 174 ARG B O 1
ATOM 2791 N N . LEU B 1 176 ? 9.128 -0.188 26.594 1.00 25.60 175 LEU B N 1
ATOM 2792 C CA . LEU B 1 176 ? 9.205 1.267 26.758 1.00 28.94 175 LEU B CA 1
ATOM 2793 C C . LEU B 1 176 ? 7.832 1.886 26.626 1.00 30.35 175 LEU B C 1
ATOM 2794 O O . LEU B 1 176 ? 7.439 2.790 27.378 1.00 25.48 175 LEU B O 1
ATOM 2799 N N . HIS B 1 177 ? 7.096 1.396 25.641 1.00 23.69 176 HIS B N 1
ATOM 2800 C CA . HIS B 1 177 ? 5.783 1.938 25.369 1.00 23.48 176 HIS B CA 1
ATOM 2801 C C . HIS B 1 177 ? 4.838 1.666 26.541 1.00 23.09 176 HIS B C 1
ATOM 2802 O O . HIS B 1 177 ? 4.099 2.539 26.957 1.00 23.29 176 HIS B O 1
ATOM 2809 N N . SER B 1 178 ? 4.865 0.432 27.045 1.00 23.73 177 SER B N 1
ATOM 2810 C CA . SER B 1 178 ? 3.973 0.030 28.120 1.00 24.70 177 SER B CA 1
ATOM 2811 C C . SER B 1 178 ? 4.306 0.824 29.396 1.00 25.04 177 SER B C 1
ATOM 2812 O O . SER B 1 178 ? 3.420 1.247 30.109 1.00 25.63 177 SER B O 1
ATOM 2815 N N . ASP B 1 179 ? 5.586 1.028 29.661 1.00 24.60 178 ASP B N 1
ATOM 2816 C CA . ASP B 1 179 ? 6.049 1.869 30.763 1.00 27.04 178 ASP B CA 1
ATOM 2817 C C . ASP B 1 179 ? 5.469 3.281 30.681 1.00 26.13 178 ASP B C 1
ATOM 2818 O O . ASP B 1 179 ? 4.925 3.799 31.670 1.00 27.92 178 ASP B O 1
ATOM 2823 N N . LEU B 1 180 ? 5.553 3.916 29.514 1.00 27.08 179 LEU B N 1
ATOM 2824 C CA . LEU B 1 180 ? 5.000 5.243 29.366 1.00 29.38 179 LEU B CA 1
ATOM 2825 C C . LEU B 1 180 ? 3.484 5.284 29.479 1.00 32.93 179 LEU B C 1
ATOM 2826 O O . LEU B 1 180 ? 2.957 6.158 30.139 1.00 30.08 179 LEU B O 1
ATOM 2831 N N . VAL B 1 181 ? 2.778 4.356 28.835 1.00 26.19 180 VAL B N 1
ATOM 2832 C CA . VAL B 1 181 ? 1.311 4.387 28.826 1.00 30.03 180 VAL B CA 1
ATOM 2833 C C . VAL B 1 181 ? 0.740 4.027 30.202 1.00 30.18 180 VAL B C 1
ATOM 2834 O O . VAL B 1 181 ? -0.218 4.630 30.633 1.00 31.80 180 VAL B O 1
ATOM 2838 N N . LEU B 1 182 ? 1.354 3.072 30.911 1.00 27.56 181 LEU B N 1
ATOM 2839 C CA . LEU B 1 182 ? 0.785 2.612 32.176 1.00 31.77 181 LEU B CA 1
ATOM 2840 C C . LEU B 1 182 ? 1.226 3.374 33.434 1.00 34.65 181 LEU B C 1
ATOM 2841 O O . LEU B 1 182 ? 0.875 2.989 34.566 1.00 34.72 181 LEU B O 1
ATOM 2846 N N . HIS B 1 183 ? 2.025 4.410 33.249 1.00 33.55 182 HIS B N 1
ATOM 2847 C CA . HIS B 1 183 ? 2.343 5.333 34.338 1.00 38.93 182 HIS B CA 1
ATOM 2848 C C . HIS B 1 183 ? 1.970 6.778 33.927 1.00 41.08 182 HIS B C 1
ATOM 2849 O O . HIS B 1 183 ? 2.139 7.691 34.707 1.00 44.77 182 HIS B O 1
ATOM 2856 N N . GLU B 1 184 ? 1.469 6.927 32.702 1.00 61.91 183 GLU B N 1
ATOM 2857 C CA . GLU B 1 184 ? 0.643 8.064 32.238 1.00 73.33 183 GLU B CA 1
ATOM 2858 C C . GLU B 1 184 ? 0.938 8.417 30.780 1.00 73.15 183 GLU B C 1
ATOM 2859 O O . GLU B 1 184 ? 0.029 8.454 29.940 1.00 76.49 183 GLU B O 1
#

Organism: Legionella pneumophila subsp. pneumophila (strain Philadelphia 1 / ATCC 33152 / DSM 7513) (NCBI:txid272624)

Solvent-accessible surface area: 18068 Å² total; per-residue (Å²): 124,53,116,19,48,127,26,87,82,2,54,131,41,10,62,61,9,86,43,139,38,34,4,0,28,0,0,0,15,1,0,0,6,0,0,25,44,19,35,87,33,0,52,1,35,0,106,5,32,5,60,43,86,137,70,135,118,2,106,82,1,6,102,28,0,55,58,1,3,47,24,0,48,78,3,8,85,58,181,126,52,125,3,56,22,6,48,19,80,126,124,69,58,8,72,59,32,0,69,7,2,4,38,0,0,58,0,0,14,62,1,1,61,35,21,49,14,26,62,161,72,9,162,56,131,93,0,53,88,4,2,83,73,0,58,86,31,23,146,65,85,16,147,83,44,131,130,34,132,136,31,62,116,43,13,145,103,42,23,79,76,0,44,61,1,0,32,94,0,12,32,1,28,80,133,66,204,126,52,117,17,48,123,32,81,90,2,47,120,42,11,73,76,11,85,42,142,36,38,4,0,32,0,0,0,21,1,0,0,7,1,0,25,48,17,40,90,42,1,68,23,44,1,134,37,32,7,97,120,81,147,62,110,112,1,128,83,0,21,118,25,0,47,55,0,5,48,23,0,49,81,3,6,87,56,175,132,46,118,3,53,21,6,51,14,60,119,108,69,56,12,66,56,36,0,71,7,1,4,40,0,0,43,0,0,1,34,1,1,21,33,20,34,14,26,55,148,95,7,160,91,129,81,1,53,76,1,2,63,78,0,30,94,26,18,155,55,82,1,145,78,30,135,140,34,159,125,33,69,132,42,18,104,94,40,20,71,77,0,50,66,0,0,30,81,0,12,36,10,21,76,129,88,198